Protein AF-J9ZCV8-F1 (afdb_monomer_lite)

Foldseek 3Di:
DDDQLLVVLLVCLQVVQCVVPVGRAPLVVLLVLQQCCLVPLADALVNLCSLAVDPRHHRPVADDDADSVLLHVLSVVCRVVRGSPVCVVQVLSNQVSVCSRRVDSQSSQSSCCSHPVQQGEGDDPLLCVQLVQADDPDPSVSRVSSSVLLVLVPVVDPDDRGSHSSNSSSSSLSCCQPNPVHDPVSNVSCVPDPSSVVSSCVSCVVVCPLLDLVVLVVCCVPPVVVSVVSNVVNVVVVVVVVVVVVVVVDDD

Organism: Leptospirillum ferriphilum (strain ML-04) (NCBI:txid1048260)

pLDDT: mean 89.22, std 10.65, range [47.59, 98.69]

Radius of gyration: 22.02 Å; chains: 1; bounding box: 46×40×72 Å

Sequence (252 aa):
MEEHYLLRCLREYPDVTEIKYGKRYELHRIEELVAHVRRTGKLTPEDVWKIRDNTFWIYDRHWAIPDPQAVREGLQRVSERLDFWHHLRKRELLVQTLYEVFRNIEIVSIILRFVLPEYFGIYSPPMARILEVRRGHRDTETYLNYLDNLEEIRR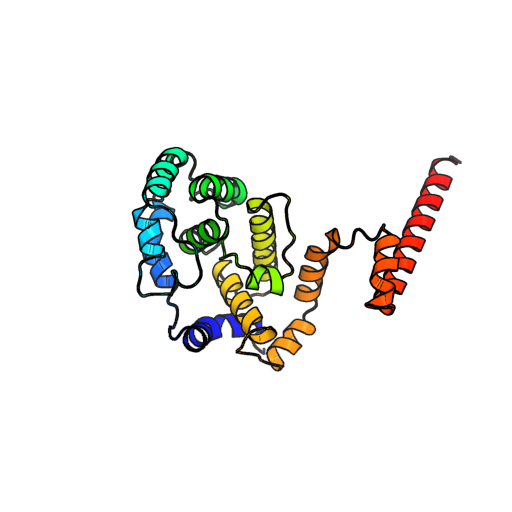HYPGFRSIAEVNMAVWVLHERVYGIHFSEEIRKSFDEDRFMEGLRLRNMAHLLDLSDVRLARSLFPVNLRLSAQLAGFCFEQKVRSLYEKVFRESPQ

Structure (mmCIF, N/CA/C/O backbone):
data_AF-J9ZCV8-F1
#
_entry.id   AF-J9ZCV8-F1
#
loop_
_atom_site.group_PDB
_atom_site.id
_atom_site.type_symbol
_atom_site.label_atom_id
_atom_site.label_alt_id
_atom_site.label_comp_id
_atom_site.label_asym_id
_atom_site.label_entity_id
_atom_site.label_seq_id
_atom_site.pdbx_PDB_ins_code
_atom_site.Cartn_x
_atom_site.Cartn_y
_atom_site.Cartn_z
_atom_site.occupancy
_atom_site.B_iso_or_equiv
_atom_site.auth_seq_id
_atom_site.auth_comp_id
_atom_site.auth_asym_id
_atom_site.auth_atom_id
_atom_site.pdbx_PDB_model_num
ATOM 1 N N . MET A 1 1 ? 16.907 -23.493 -7.963 1.00 52.44 1 MET A N 1
ATOM 2 C CA . MET A 1 1 ? 16.207 -22.336 -8.555 1.00 52.44 1 MET A CA 1
ATOM 3 C C . MET A 1 1 ? 16.646 -21.123 -7.776 1.00 52.44 1 MET A C 1
ATOM 5 O O . MET A 1 1 ? 16.623 -21.184 -6.554 1.00 52.44 1 MET A O 1
ATOM 9 N N . GLU A 1 2 ? 17.124 -20.100 -8.469 1.00 75.38 2 GLU A N 1
ATOM 10 C CA . GLU A 1 2 ? 17.469 -18.818 -7.859 1.00 75.38 2 GLU A CA 1
ATOM 11 C C . GLU A 1 2 ? 16.188 -18.160 -7.323 1.00 75.38 2 GLU A C 1
ATOM 13 O O . GLU A 1 2 ? 15.121 -18.283 -7.929 1.00 75.38 2 GLU A O 1
ATOM 18 N N . GLU A 1 3 ? 16.257 -17.569 -6.132 1.00 87.62 3 GLU A N 1
ATOM 19 C CA . GLU A 1 3 ? 15.104 -16.924 -5.504 1.00 87.62 3 GLU A CA 1
ATOM 20 C C . GLU A 1 3 ? 14.722 -15.659 -6.284 1.00 87.62 3 GLU A C 1
ATOM 22 O O . GLU A 1 3 ? 15.583 -14.859 -6.641 1.00 87.62 3 GLU A O 1
ATOM 27 N N . HIS A 1 4 ? 13.425 -15.451 -6.521 1.00 94.88 4 HIS A N 1
ATOM 28 C CA . HIS A 1 4 ? 12.948 -14.250 -7.203 1.00 94.88 4 HIS A CA 1
ATOM 29 C C . HIS A 1 4 ? 13.325 -12.976 -6.426 1.00 94.88 4 HIS A C 1
ATOM 31 O O . HIS A 1 4 ? 13.135 -12.911 -5.208 1.00 94.88 4 HIS A O 1
ATOM 37 N N . TYR A 1 5 ? 13.782 -11.927 -7.118 1.00 97.62 5 TYR A N 1
ATOM 38 C CA . TYR A 1 5 ? 14.312 -10.715 -6.477 1.00 97.62 5 TYR A CA 1
ATOM 39 C C . TYR A 1 5 ? 13.309 -10.033 -5.524 1.00 97.62 5 TYR A C 1
ATOM 41 O O . TYR A 1 5 ? 13.711 -9.481 -4.504 1.00 97.62 5 TYR A O 1
ATOM 49 N N . LEU A 1 6 ? 11.998 -10.113 -5.792 1.00 98.00 6 LEU A N 1
ATOM 50 C CA . LEU A 1 6 ? 10.975 -9.592 -4.872 1.00 98.00 6 LEU A CA 1
ATOM 51 C C . LEU A 1 6 ? 10.901 -10.375 -3.547 1.00 98.00 6 LEU A C 1
ATOM 53 O O . LEU A 1 6 ? 10.660 -9.777 -2.502 1.00 98.00 6 LEU A O 1
ATOM 57 N N . LEU A 1 7 ? 11.120 -11.694 -3.558 1.00 98.06 7 LEU A N 1
ATOM 58 C CA . LEU A 1 7 ? 11.163 -12.496 -2.326 1.00 98.06 7 LEU A CA 1
ATOM 59 C C . LEU A 1 7 ? 12.431 -12.189 -1.522 1.00 98.06 7 LEU A C 1
ATOM 61 O O . LEU A 1 7 ? 12.377 -12.075 -0.296 1.00 98.06 7 LEU A O 1
ATOM 65 N N . ARG A 1 8 ? 13.548 -11.939 -2.214 1.00 97.50 8 ARG A N 1
ATOM 66 C CA . ARG A 1 8 ? 14.754 -11.384 -1.591 1.00 97.50 8 ARG A CA 1
ATOM 67 C C . ARG A 1 8 ? 14.467 -10.027 -0.941 1.00 97.50 8 ARG A C 1
ATOM 69 O O . ARG A 1 8 ? 14.798 -9.845 0.227 1.00 97.50 8 ARG A O 1
ATOM 76 N N . CYS A 1 9 ? 13.792 -9.115 -1.644 1.00 98.06 9 CYS A N 1
ATOM 77 C CA . CYS A 1 9 ? 13.361 -7.828 -1.091 1.00 98.06 9 CYS A CA 1
ATOM 78 C C . CYS A 1 9 ? 12.489 -7.998 0.164 1.00 98.06 9 CYS A C 1
ATOM 80 O O . CYS A 1 9 ? 12.693 -7.288 1.145 1.00 98.06 9 CYS A O 1
ATOM 82 N N . LEU A 1 10 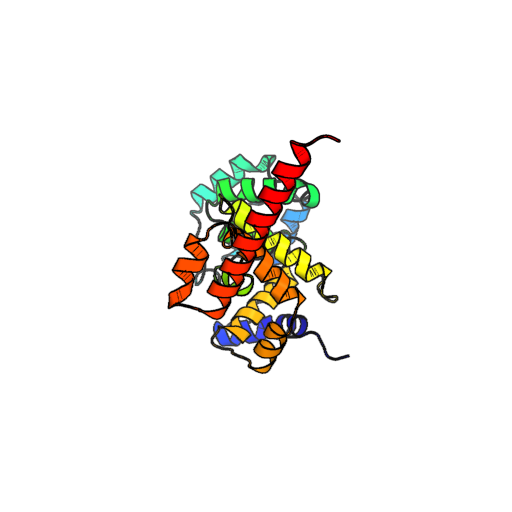? 11.550 -8.951 0.170 1.00 98.00 10 LEU A N 1
ATOM 83 C CA . LEU A 1 10 ? 10.746 -9.265 1.355 1.00 98.00 10 LEU A CA 1
ATOM 84 C C . LEU A 1 10 ? 11.620 -9.685 2.542 1.00 98.00 10 LEU A C 1
ATOM 86 O O . LEU A 1 10 ? 11.455 -9.151 3.638 1.00 98.00 10 LEU A O 1
ATOM 90 N N . ARG A 1 11 ? 12.557 -10.620 2.334 1.00 96.81 11 ARG A N 1
ATOM 91 C CA . ARG A 1 11 ? 13.466 -11.085 3.395 1.00 96.81 11 ARG A CA 1
ATOM 92 C C . ARG A 1 11 ? 14.309 -9.942 3.959 1.00 96.81 11 ARG A C 1
ATOM 94 O O . ARG A 1 11 ? 14.530 -9.895 5.163 1.00 96.81 11 ARG A O 1
ATOM 101 N N . GLU A 1 12 ? 14.769 -9.040 3.100 1.00 96.56 12 GLU A N 1
ATOM 102 C CA . GLU A 1 12 ? 15.623 -7.910 3.475 1.00 96.56 12 GLU A CA 1
ATOM 103 C C . GLU A 1 12 ? 14.859 -6.770 4.173 1.00 96.56 12 GLU A C 1
ATOM 105 O O . GLU A 1 12 ? 15.491 -5.863 4.711 1.00 96.56 12 GLU A O 1
ATOM 110 N N . TYR A 1 13 ? 13.519 -6.798 4.204 1.00 96.81 13 TYR A N 1
ATOM 111 C CA . TYR A 1 13 ? 12.701 -5.725 4.784 1.00 96.81 13 TYR A CA 1
ATOM 112 C C . TYR A 1 13 ? 13.131 -5.307 6.198 1.00 96.81 13 TYR A C 1
ATOM 114 O O . TYR A 1 13 ? 13.366 -4.110 6.400 1.00 96.81 13 TYR A O 1
ATOM 122 N N . PRO A 1 14 ? 13.316 -6.226 7.169 1.00 94.62 14 PRO A N 1
ATOM 123 C CA . PRO A 1 14 ? 13.723 -5.837 8.514 1.00 94.62 14 PRO A CA 1
ATOM 124 C C . PRO A 1 14 ? 15.079 -5.119 8.528 1.00 94.62 14 PRO A C 1
ATOM 126 O O . PRO A 1 14 ? 15.209 -4.080 9.174 1.00 94.62 14 PRO A O 1
ATOM 129 N N . ASP A 1 15 ? 16.054 -5.609 7.762 1.00 95.06 15 ASP A N 1
ATOM 130 C CA . ASP A 1 15 ? 17.407 -5.048 7.725 1.00 95.06 15 ASP A CA 1
ATOM 131 C C . ASP A 1 15 ? 17.418 -3.673 7.035 1.00 95.06 15 ASP A C 1
ATOM 133 O O . ASP A 1 15 ? 18.042 -2.730 7.517 1.00 95.06 15 ASP A O 1
ATOM 137 N N . VAL A 1 16 ? 16.666 -3.506 5.941 1.00 95.31 16 VAL A N 1
ATOM 138 C CA . VAL A 1 16 ? 16.555 -2.210 5.250 1.00 95.31 16 VAL A CA 1
ATOM 139 C C . VAL A 1 16 ? 15.865 -1.171 6.138 1.00 95.31 16 VAL A C 1
ATOM 141 O O . VAL A 1 16 ? 16.294 -0.016 6.162 1.00 95.31 16 VAL A O 1
ATOM 144 N N . THR A 1 17 ? 14.838 -1.555 6.908 1.00 94.50 17 THR A N 1
ATOM 145 C CA . THR A 1 17 ? 14.222 -0.636 7.885 1.00 94.50 17 THR A CA 1
ATOM 146 C C . THR A 1 17 ? 15.190 -0.250 9.001 1.00 94.50 17 THR A C 1
ATOM 148 O O . THR A 1 17 ? 15.251 0.922 9.374 1.00 94.50 17 THR A O 1
ATOM 151 N N . GLU A 1 18 ? 16.005 -1.191 9.478 1.00 94.69 18 GLU A N 1
ATOM 152 C CA . GLU A 1 18 ? 17.009 -0.938 10.507 1.00 94.69 18 GLU A CA 1
ATOM 153 C C . GLU A 1 18 ? 18.074 0.048 10.033 1.00 94.69 18 GLU A C 1
ATOM 155 O O . GLU A 1 18 ? 18.333 1.036 10.715 1.00 94.69 18 GLU A O 1
ATOM 160 N N . ILE A 1 19 ? 18.615 -0.142 8.830 1.00 93.25 19 ILE A N 1
ATOM 161 C CA . ILE A 1 19 ? 19.632 0.762 8.286 1.00 93.25 19 ILE A CA 1
ATOM 162 C C . ILE A 1 19 ? 19.037 2.152 8.013 1.00 93.25 19 ILE A C 1
ATOM 164 O O . ILE A 1 19 ? 19.641 3.167 8.363 1.00 93.25 19 ILE A O 1
ATOM 168 N N . LYS A 1 20 ? 17.844 2.223 7.409 1.00 91.69 20 LYS A N 1
ATOM 169 C CA . LYS A 1 20 ? 17.240 3.503 7.010 1.00 91.69 20 LYS A CA 1
ATOM 170 C C . LYS A 1 20 ? 16.715 4.314 8.196 1.00 91.69 20 LYS A C 1
ATOM 172 O O . LYS A 1 20 ? 16.770 5.547 8.186 1.00 91.69 20 LYS A O 1
ATOM 177 N N . TYR A 1 21 ? 16.159 3.636 9.196 1.00 91.50 21 TYR A N 1
ATOM 178 C CA . TYR A 1 21 ? 15.414 4.272 10.282 1.00 91.50 21 TYR A CA 1
ATOM 179 C C . TYR A 1 21 ? 16.033 4.081 11.664 1.00 91.50 21 TYR A C 1
ATOM 181 O O . TYR A 1 21 ? 15.516 4.649 12.624 1.00 91.50 21 TYR A O 1
ATOM 189 N N . GLY A 1 22 ? 17.117 3.312 11.781 1.00 93.06 22 GLY A N 1
ATOM 190 C CA . GLY A 1 22 ? 17.697 2.922 13.067 1.00 93.06 22 GLY A CA 1
ATOM 191 C C . GLY A 1 22 ? 16.811 1.949 13.846 1.00 93.06 22 GLY A C 1
ATOM 192 O O . GLY A 1 22 ? 16.950 1.839 15.061 1.00 93.06 22 GLY A O 1
ATOM 193 N N . LYS A 1 23 ? 15.844 1.300 13.180 1.00 93.12 23 LYS A N 1
ATOM 194 C CA . LYS A 1 23 ? 14.878 0.410 13.824 1.00 93.12 23 LYS A CA 1
ATOM 195 C C . LYS A 1 23 ? 14.430 -0.711 12.904 1.00 93.12 23 LYS A C 1
ATOM 197 O O . LYS A 1 23 ? 13.844 -0.460 11.855 1.00 93.12 23 LYS A O 1
ATOM 202 N N . ARG A 1 24 ? 14.634 -1.941 13.362 1.00 94.69 24 ARG A N 1
ATOM 203 C CA . ARG A 1 24 ? 14.090 -3.143 12.737 1.00 94.69 24 ARG A CA 1
ATOM 204 C C . ARG A 1 24 ? 12.584 -3.207 12.997 1.00 94.69 24 ARG A C 1
ATOM 206 O O . ARG A 1 24 ? 12.167 -3.258 14.151 1.00 94.69 24 ARG A O 1
ATOM 213 N N . TYR A 1 25 ? 11.764 -3.142 11.950 1.00 94.94 25 TYR A N 1
ATOM 214 C CA . TYR A 1 25 ? 10.307 -3.126 12.122 1.00 94.94 25 TYR A CA 1
ATOM 215 C C . TYR A 1 25 ? 9.745 -4.524 12.410 1.00 94.94 25 TYR A C 1
ATOM 217 O O . TYR A 1 25 ? 10.027 -5.483 11.694 1.00 94.94 25 TYR A O 1
ATOM 225 N N . GLU A 1 26 ? 8.875 -4.621 13.414 1.00 94.69 26 GLU A N 1
ATOM 226 C CA . GLU A 1 26 ? 8.205 -5.855 13.842 1.00 94.69 26 GLU A CA 1
ATOM 227 C C . GLU A 1 26 ? 6.697 -5.791 13.562 1.00 94.69 26 GLU A C 1
ATOM 229 O O . GLU A 1 26 ? 5.860 -5.896 14.456 1.00 94.69 26 GLU A O 1
ATOM 234 N N . LEU A 1 27 ? 6.326 -5.607 12.293 1.00 95.31 27 LEU A N 1
ATOM 235 C CA . LEU A 1 27 ? 4.935 -5.333 11.900 1.00 95.31 27 LEU A CA 1
ATOM 236 C C . LEU A 1 27 ? 3.931 -6.418 12.334 1.00 95.31 27 LEU A C 1
ATOM 238 O O . LEU A 1 27 ? 2.794 -6.091 12.667 1.00 95.31 27 LEU A O 1
ATOM 242 N N . HIS A 1 28 ? 4.357 -7.682 12.398 1.00 95.12 28 HIS A N 1
ATOM 243 C CA . HIS A 1 28 ? 3.531 -8.799 12.872 1.00 95.12 28 HIS A CA 1
ATOM 244 C C . HIS A 1 28 ? 3.046 -8.607 14.321 1.00 95.12 28 HIS A C 1
ATOM 246 O O . HIS A 1 28 ? 1.914 -8.955 14.642 1.00 95.12 28 HIS A O 1
ATOM 252 N N . ARG A 1 29 ? 3.849 -7.978 15.191 1.00 96.44 29 ARG A N 1
ATOM 253 C CA . ARG A 1 29 ? 3.445 -7.668 16.572 1.00 96.44 29 ARG A CA 1
ATOM 254 C C . ARG A 1 29 ? 2.293 -6.671 16.612 1.00 96.44 29 ARG A C 1
ATOM 256 O O . ARG A 1 29 ? 1.411 -6.771 17.456 1.00 96.44 29 ARG A O 1
ATOM 263 N N . ILE A 1 30 ? 2.272 -5.722 15.678 1.00 96.31 30 ILE A N 1
ATOM 264 C CA . ILE A 1 30 ? 1.185 -4.745 15.561 1.00 96.31 30 ILE A CA 1
ATOM 265 C C . ILE A 1 30 ? -0.091 -5.441 15.075 1.00 96.31 30 ILE A C 1
ATOM 267 O O . ILE A 1 30 ? -1.165 -5.192 15.618 1.00 96.31 30 ILE A O 1
ATOM 271 N N . GLU A 1 31 ? 0.023 -6.357 14.108 1.00 96.25 31 GLU A N 1
ATOM 272 C CA . GLU A 1 31 ? -1.105 -7.193 13.670 1.00 96.25 31 GLU A CA 1
ATOM 273 C C . GLU A 1 31 ? -1.701 -8.001 14.830 1.00 96.25 31 GLU A C 1
ATOM 275 O O . GLU A 1 31 ? -2.921 -8.112 14.931 1.00 96.25 31 GLU A O 1
ATOM 280 N N . GLU A 1 32 ? -0.863 -8.543 15.722 1.00 95.81 32 GLU A N 1
ATOM 281 C CA . GLU A 1 32 ? -1.301 -9.270 16.922 1.00 95.81 32 GLU A CA 1
ATOM 282 C C . GLU A 1 32 ? -2.118 -8.372 17.866 1.00 95.81 32 GLU A C 1
ATOM 284 O O . GLU A 1 32 ? -3.183 -8.792 18.330 1.00 95.81 32 GLU A O 1
ATOM 289 N N . LEU A 1 33 ? -1.684 -7.123 18.093 1.00 95.88 33 LEU A N 1
ATOM 290 C CA . LEU A 1 33 ? -2.390 -6.161 18.954 1.00 95.88 33 LEU A CA 1
ATOM 291 C C . LEU A 1 33 ? -3.826 -5.891 18.481 1.00 95.88 33 LEU A C 1
ATOM 293 O O . LEU A 1 33 ? -4.746 -5.794 19.299 1.00 95.88 33 LEU A O 1
ATOM 297 N N . VAL A 1 34 ? -4.034 -5.803 17.165 1.00 95.19 34 VAL A N 1
ATOM 298 C CA . VAL A 1 34 ? -5.344 -5.493 16.565 1.00 95.19 34 VAL A CA 1
ATOM 299 C C . VAL A 1 34 ? -6.043 -6.710 15.958 1.00 95.19 34 VAL A C 1
ATOM 301 O O . VAL A 1 34 ? -7.119 -6.587 15.375 1.00 95.19 34 VAL A O 1
ATOM 304 N N . ALA A 1 35 ? -5.509 -7.920 16.149 1.00 93.00 35 ALA A N 1
ATOM 305 C CA . ALA A 1 35 ? -6.070 -9.144 15.575 1.00 93.00 35 ALA A CA 1
ATOM 306 C C . ALA A 1 35 ? -7.512 -9.420 16.027 1.00 93.00 35 ALA A C 1
ATOM 308 O O . ALA A 1 35 ? -8.257 -10.121 15.340 1.00 93.00 35 ALA A O 1
ATOM 309 N N . HIS A 1 36 ? -7.912 -8.896 17.187 1.00 92.00 36 HIS A N 1
ATOM 310 C CA . HIS A 1 36 ? -9.272 -9.028 17.696 1.00 92.00 36 HIS A CA 1
ATOM 311 C C . HIS A 1 36 ? -10.296 -8.246 16.857 1.00 92.00 36 HIS A C 1
ATOM 313 O O . HIS A 1 36 ? -11.435 -8.695 16.770 1.00 92.00 36 HIS A O 1
ATOM 319 N N . VAL A 1 37 ? -9.904 -7.158 16.179 1.00 91.94 37 VAL A N 1
ATOM 320 C CA . VAL A 1 37 ? -10.792 -6.353 15.318 1.00 91.94 37 VAL A CA 1
ATOM 321 C C . VAL A 1 37 ? -11.374 -7.206 14.189 1.00 91.94 37 VAL A C 1
ATOM 323 O O . VAL A 1 37 ? -12.559 -7.106 13.884 1.00 91.94 37 VAL A O 1
ATOM 326 N N . ARG A 1 38 ? -10.582 -8.137 13.635 1.00 85.81 38 ARG A N 1
ATOM 327 C CA . ARG A 1 38 ? -11.052 -9.123 12.641 1.00 85.81 38 ARG A CA 1
ATOM 328 C C . ARG A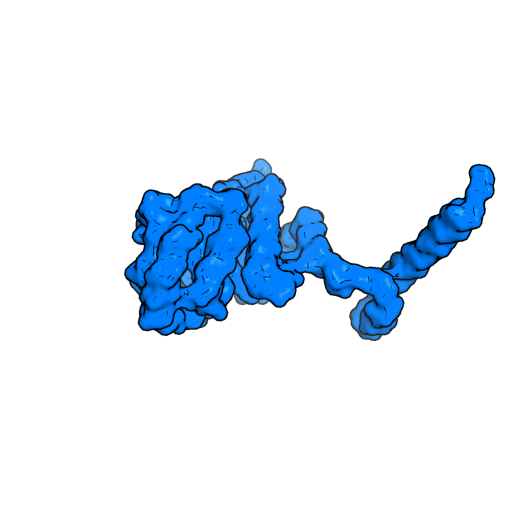 1 38 ? -12.168 -10.018 13.170 1.00 85.81 38 ARG A C 1
ATOM 330 O O . ARG A 1 38 ? -13.040 -10.417 12.414 1.00 85.81 38 ARG A O 1
ATOM 337 N N . ARG A 1 39 ? -12.120 -10.351 14.463 1.00 82.00 39 ARG A N 1
ATOM 338 C CA . ARG A 1 39 ? -13.084 -11.243 15.124 1.00 82.00 39 ARG A CA 1
ATOM 339 C C . ARG A 1 39 ? -14.328 -10.491 15.579 1.00 82.00 39 ARG A C 1
ATOM 341 O O . ARG A 1 39 ? -15.432 -11.008 15.488 1.00 82.00 39 ARG A O 1
ATOM 348 N N . THR A 1 40 ? -14.176 -9.271 16.076 1.00 84.69 40 THR A N 1
ATOM 349 C CA . THR A 1 40 ? -15.301 -8.498 16.617 1.00 84.69 40 THR A CA 1
ATOM 350 C C . THR A 1 40 ? -15.990 -7.639 15.562 1.00 84.69 40 THR A C 1
ATOM 352 O O . THR A 1 40 ? -17.119 -7.215 15.785 1.00 84.69 40 THR A O 1
ATOM 355 N N . GLY A 1 41 ? -15.316 -7.345 14.445 1.00 82.75 41 GLY A N 1
ATOM 356 C CA . GLY A 1 41 ? -15.742 -6.342 13.467 1.00 82.75 41 GLY A CA 1
ATOM 357 C C . GLY A 1 41 ? -15.681 -4.905 13.999 1.00 82.75 41 GLY A C 1
ATOM 358 O O . GLY A 1 41 ? -16.068 -3.978 13.297 1.00 82.75 41 GLY A O 1
ATOM 359 N N . LYS A 1 42 ? -15.205 -4.700 15.233 1.00 87.06 42 LYS A N 1
ATOM 360 C CA . LYS A 1 42 ? -15.234 -3.406 15.917 1.00 87.06 42 LYS A CA 1
ATOM 361 C C . LYS A 1 42 ? -13.830 -2.834 15.998 1.00 87.06 42 LYS A C 1
ATOM 363 O O . LYS A 1 42 ? -12.995 -3.378 16.711 1.00 87.06 42 LYS A O 1
ATOM 368 N N . LEU A 1 43 ? -13.610 -1.732 15.287 1.00 92.62 43 LEU A N 1
ATOM 369 C CA . LEU A 1 43 ? -12.409 -0.913 15.400 1.00 92.62 43 LEU A CA 1
ATOM 370 C C . LEU A 1 43 ? -12.659 0.205 16.415 1.00 92.62 43 LEU A C 1
ATOM 372 O O . LEU A 1 43 ? -13.605 0.981 16.266 1.00 92.62 43 LEU A O 1
ATOM 376 N N . THR A 1 44 ? -11.811 0.298 17.431 1.00 93.12 44 THR A N 1
ATOM 377 C CA . THR A 1 44 ? -11.891 1.330 18.466 1.00 93.12 44 THR A CA 1
ATOM 378 C C . THR A 1 44 ? -10.779 2.371 18.303 1.00 93.12 44 THR A C 1
ATOM 380 O O . THR A 1 44 ? -9.763 2.101 17.659 1.00 93.12 44 THR A O 1
ATOM 383 N N . PRO A 1 45 ? -10.913 3.565 18.910 1.00 93.56 45 PRO A N 1
ATOM 384 C CA . PRO A 1 45 ? -9.816 4.532 18.943 1.00 93.56 45 PRO A CA 1
ATOM 385 C C . PRO A 1 45 ? -8.547 3.970 19.596 1.00 93.56 45 PRO A C 1
ATOM 387 O O . PRO A 1 45 ? -7.448 4.294 19.166 1.00 93.56 45 PRO A O 1
ATOM 390 N N . GLU A 1 46 ? -8.687 3.104 20.605 1.00 94.00 46 GLU A N 1
ATOM 391 C CA . GLU A 1 46 ? -7.548 2.468 21.274 1.00 94.00 46 GLU A CA 1
ATOM 392 C C . GLU A 1 46 ? -6.735 1.594 20.310 1.00 94.00 46 GLU A C 1
ATOM 394 O O . GLU A 1 46 ? -5.513 1.559 20.399 1.00 94.00 46 GLU A O 1
ATOM 399 N N . ASP A 1 47 ? -7.385 0.948 19.342 1.00 94.94 47 ASP A N 1
ATOM 400 C CA . ASP A 1 47 ? -6.707 0.134 18.328 1.00 94.94 47 ASP A CA 1
ATOM 401 C C . ASP A 1 47 ? -5.882 0.992 17.370 1.00 94.94 47 ASP A C 1
ATOM 403 O O . ASP A 1 47 ? -4.766 0.625 17.004 1.00 94.94 47 ASP A O 1
ATOM 407 N N . VAL A 1 48 ? -6.400 2.172 17.013 1.00 94.56 48 VAL A N 1
ATOM 408 C CA . VAL A 1 48 ? -5.663 3.165 16.218 1.00 94.56 48 VAL A CA 1
ATOM 409 C C . VAL A 1 48 ? -4.412 3.620 16.973 1.00 94.56 48 VAL A C 1
ATOM 411 O O . VAL A 1 48 ? -3.331 3.685 16.386 1.00 94.56 48 VAL A O 1
ATOM 414 N N . TRP A 1 49 ? -4.524 3.862 18.283 1.00 94.00 49 TRP A N 1
ATOM 415 C CA . TRP A 1 49 ? -3.374 4.231 19.114 1.00 94.00 49 TRP A CA 1
ATOM 416 C C . TRP A 1 49 ? -2.405 3.080 19.322 1.00 94.00 49 TRP A C 1
ATOM 418 O O . TRP A 1 49 ? -1.211 3.302 19.240 1.00 94.00 49 TRP A O 1
ATOM 428 N N . LYS A 1 50 ? -2.862 1.835 19.468 1.00 94.44 50 LYS A N 1
ATOM 429 C CA . LYS A 1 50 ? -1.967 0.664 19.499 1.00 94.44 50 LYS A CA 1
ATOM 430 C C . LYS A 1 50 ? -1.155 0.520 18.216 1.00 94.44 50 LYS A C 1
ATOM 432 O O . LYS A 1 50 ? 0.005 0.123 18.275 1.00 94.44 50 LYS A O 1
ATOM 437 N N . ILE A 1 51 ? -1.740 0.844 17.061 1.00 94.25 51 ILE A N 1
ATOM 438 C CA . ILE A 1 51 ? -1.026 0.846 15.777 1.00 94.25 51 ILE A CA 1
ATOM 439 C C . ILE A 1 51 ? 0.024 1.958 15.730 1.00 94.25 51 ILE A C 1
ATOM 441 O O . ILE A 1 51 ? 1.126 1.732 15.235 1.00 94.25 51 ILE A O 1
ATOM 445 N N . ARG A 1 52 ? -0.300 3.148 16.233 1.00 91.81 52 ARG A N 1
ATOM 446 C CA . ARG A 1 52 ? 0.588 4.314 16.193 1.00 91.81 52 ARG A CA 1
ATOM 447 C C . ARG A 1 52 ? 1.661 4.282 17.289 1.00 91.81 52 ARG A C 1
ATOM 449 O O . ARG A 1 52 ? 2.852 4.310 16.994 1.00 91.81 52 ARG A O 1
ATOM 456 N N . ASP A 1 53 ? 1.218 4.221 18.535 1.00 89.75 53 ASP A N 1
ATOM 457 C CA . ASP A 1 53 ? 1.984 4.418 19.761 1.00 89.75 53 ASP A CA 1
ATOM 458 C C . ASP A 1 53 ? 2.523 3.072 20.268 1.00 89.75 53 ASP A C 1
ATOM 460 O O . ASP A 1 53 ? 2.092 2.529 21.287 1.00 89.75 53 ASP A O 1
ATOM 464 N N . ASN A 1 54 ? 3.469 2.495 19.527 1.00 89.69 54 ASN A N 1
ATOM 465 C CA . ASN A 1 54 ? 4.151 1.269 19.932 1.00 89.69 54 ASN A CA 1
ATOM 466 C C . ASN A 1 54 ? 5.651 1.295 19.616 1.00 89.69 54 ASN A C 1
ATOM 468 O O . ASN A 1 54 ? 6.167 2.132 18.875 1.00 89.69 54 ASN A O 1
ATOM 472 N N . THR A 1 55 ? 6.370 0.326 20.176 1.00 92.00 55 THR A N 1
ATOM 473 C CA . THR A 1 55 ? 7.814 0.176 19.994 1.00 92.00 55 THR A CA 1
ATOM 474 C C . THR A 1 55 ? 8.188 -0.711 18.809 1.00 92.00 55 THR A C 1
ATOM 476 O O . THR A 1 55 ? 9.377 -0.923 18.608 1.00 92.00 55 THR A O 1
ATOM 479 N N . PHE A 1 56 ? 7.251 -1.159 17.975 1.00 93.38 56 PHE A N 1
ATOM 480 C CA . PHE A 1 56 ? 7.510 -2.101 16.879 1.00 93.38 56 PHE A CA 1
ATOM 481 C C . PHE A 1 56 ? 7.842 -1.429 15.543 1.00 93.38 56 PHE A C 1
ATOM 483 O O . PHE A 1 56 ? 8.414 -2.065 14.665 1.00 93.38 56 PHE A O 1
ATOM 490 N N . TRP A 1 57 ? 7.536 -0.142 15.376 1.00 94.25 57 TRP A N 1
ATOM 491 C CA . TRP A 1 57 ? 7.904 0.635 14.182 1.00 94.25 57 TRP A CA 1
ATOM 492 C C . TRP A 1 57 ? 8.014 2.135 14.493 1.00 94.25 57 TRP A C 1
ATOM 494 O O . TRP A 1 57 ? 8.011 2.509 15.667 1.00 94.25 57 TRP A O 1
ATOM 504 N N . ILE A 1 58 ? 8.211 2.985 13.478 1.00 89.38 58 ILE A N 1
ATOM 505 C CA . ILE A 1 58 ? 8.258 4.449 13.635 1.00 89.38 58 ILE A CA 1
ATOM 506 C C . ILE A 1 58 ? 7.125 5.070 12.820 1.00 89.38 58 ILE A C 1
ATOM 508 O O . ILE A 1 58 ? 7.256 5.248 11.613 1.00 89.38 58 ILE A O 1
ATOM 512 N N . TYR A 1 59 ? 6.031 5.423 13.491 1.00 87.25 59 TYR A N 1
ATOM 513 C CA . TYR A 1 59 ? 4.883 6.055 12.845 1.00 87.25 59 TYR A CA 1
ATOM 514 C C . TYR A 1 59 ? 5.069 7.566 12.649 1.00 87.25 59 TYR A C 1
ATOM 516 O O . TYR A 1 59 ? 4.995 8.080 11.533 1.00 87.25 59 TYR A O 1
ATOM 524 N N . ASP A 1 60 ? 5.365 8.278 13.739 1.00 81.38 60 ASP A N 1
ATOM 525 C CA . ASP A 1 60 ? 5.267 9.744 13.808 1.00 81.38 60 ASP A CA 1
ATOM 526 C C . ASP A 1 60 ? 6.255 10.487 12.888 1.00 81.38 60 ASP A C 1
ATOM 528 O O . ASP A 1 60 ? 6.114 11.682 12.643 1.00 81.38 60 ASP A O 1
ATOM 532 N N . ARG A 1 61 ? 7.260 9.791 12.343 1.00 81.62 61 ARG A N 1
ATOM 533 C CA . ARG A 1 61 ? 8.208 10.366 11.377 1.00 81.62 61 ARG A CA 1
ATOM 534 C C . ARG A 1 61 ? 7.623 10.486 9.966 1.00 81.62 61 ARG A C 1
ATOM 536 O O . ARG A 1 61 ? 8.172 11.221 9.145 1.00 81.62 61 ARG A O 1
ATOM 543 N N . HIS A 1 62 ? 6.571 9.732 9.658 1.00 79.94 62 HIS A N 1
ATOM 544 C CA . HIS A 1 62 ? 6.133 9.505 8.280 1.00 79.94 62 HIS A CA 1
ATOM 545 C C . HIS A 1 62 ? 4.670 9.844 8.027 1.00 79.94 62 HIS A C 1
ATOM 547 O O . HIS A 1 62 ? 4.340 10.194 6.896 1.00 79.94 62 HIS A O 1
ATOM 553 N N . TRP A 1 63 ? 3.814 9.783 9.047 1.00 86.19 63 TRP A N 1
ATOM 554 C CA . TRP A 1 63 ? 2.375 9.943 8.865 1.00 86.19 63 TRP A CA 1
ATOM 555 C C . TRP A 1 63 ? 1.778 10.995 9.787 1.00 86.19 63 TRP A C 1
ATOM 557 O O . TRP A 1 63 ? 2.280 11.273 10.874 1.00 86.19 63 TRP A O 1
ATOM 567 N N . ALA A 1 64 ? 0.687 11.595 9.314 1.00 83.69 64 ALA A N 1
ATOM 568 C CA . ALA A 1 64 ? -0.058 12.582 10.075 1.00 83.69 64 ALA A CA 1
ATOM 569 C C . ALA A 1 64 ? -0.666 11.952 11.332 1.00 83.69 64 ALA A C 1
ATOM 571 O O . ALA A 1 64 ? -1.176 10.834 11.294 1.00 83.69 64 ALA A O 1
ATOM 572 N N . ILE A 1 65 ? -0.670 12.705 12.427 1.00 84.00 65 ILE A N 1
ATOM 573 C CA . ILE A 1 65 ? -1.340 12.304 13.661 1.00 84.00 65 ILE A CA 1
ATOM 574 C C . ILE A 1 65 ? -2.818 12.694 13.530 1.00 84.00 65 ILE A C 1
ATOM 576 O O . ILE A 1 65 ? -3.112 13.886 13.404 1.00 84.00 65 ILE A O 1
ATOM 580 N N . PRO A 1 66 ? -3.758 11.733 13.519 1.00 83.56 66 PRO A N 1
ATOM 581 C CA . PRO A 1 66 ? -5.173 12.063 13.428 1.00 83.56 66 PRO A CA 1
ATOM 582 C C . PRO A 1 66 ? -5.670 12.682 14.743 1.00 83.56 66 PRO A C 1
ATOM 584 O O . PRO A 1 66 ? -5.218 12.297 15.821 1.00 83.56 66 PRO A O 1
ATOM 587 N N . ASP A 1 67 ? -6.619 13.620 14.661 1.00 88.94 67 ASP A N 1
ATOM 588 C CA . ASP A 1 67 ? -7.229 14.233 15.847 1.00 88.94 67 ASP A CA 1
ATOM 589 C C . ASP A 1 67 ? -7.995 13.180 16.675 1.00 88.94 67 ASP A C 1
ATOM 591 O O . ASP A 1 67 ? -8.947 12.574 16.163 1.00 88.94 67 ASP A O 1
ATOM 595 N N . PRO A 1 68 ? -7.629 12.954 17.953 1.00 90.00 68 PRO A N 1
ATOM 596 C CA . PRO A 1 68 ? -8.251 11.914 18.754 1.00 90.00 68 PRO A CA 1
ATOM 597 C C . PRO A 1 68 ? -9.757 12.054 18.951 1.00 90.00 68 PRO A C 1
ATOM 599 O O . PRO A 1 68 ? -10.455 11.035 19.011 1.00 90.00 68 PRO A O 1
ATOM 602 N N . GLN A 1 69 ? -10.265 13.286 19.049 1.00 91.31 69 GLN A N 1
ATOM 603 C CA . GLN A 1 69 ? -11.694 13.512 19.245 1.00 91.31 69 GLN A CA 1
ATOM 604 C C . GLN A 1 69 ? -12.468 13.208 17.958 1.00 91.31 69 GLN A C 1
ATOM 606 O O . GLN A 1 69 ? -13.415 12.416 17.990 1.00 91.31 69 GLN A O 1
ATOM 611 N N . ALA A 1 70 ? -12.008 13.730 16.816 1.00 91.88 70 ALA A N 1
ATOM 612 C CA . ALA A 1 70 ? -12.601 13.432 15.514 1.00 91.88 70 ALA A CA 1
ATOM 613 C C . ALA A 1 70 ? -12.598 11.928 15.186 1.00 91.88 70 ALA A C 1
ATOM 615 O O . ALA A 1 70 ? -13.594 11.409 14.676 1.00 91.88 70 ALA A O 1
ATOM 616 N N . VAL A 1 71 ? -11.520 11.201 15.515 1.00 93.31 71 VAL A N 1
ATOM 617 C CA . VAL A 1 71 ? -11.453 9.740 15.323 1.00 93.31 71 VAL A CA 1
ATOM 618 C C . VAL A 1 71 ? -12.494 9.026 16.177 1.00 93.31 71 VAL A C 1
ATOM 620 O O . VAL A 1 71 ? -13.202 8.153 15.673 1.00 93.31 71 VAL A O 1
ATOM 623 N N . ARG A 1 72 ? -12.623 9.392 17.458 1.00 93.94 72 ARG A N 1
ATOM 624 C CA . ARG A 1 72 ? -13.601 8.781 18.369 1.00 93.94 72 ARG A CA 1
ATOM 625 C C . ARG A 1 72 ? -15.029 8.959 17.861 1.00 93.94 72 ARG A C 1
ATOM 627 O O . ARG A 1 72 ? -15.758 7.976 17.745 1.00 93.94 72 ARG A O 1
ATOM 634 N N . GLU A 1 73 ? -15.408 10.187 17.531 1.00 94.38 73 GLU A N 1
ATOM 635 C CA . GLU A 1 73 ? -16.747 10.505 17.027 1.00 94.38 73 GLU A CA 1
ATOM 636 C C . GLU A 1 73 ? -17.009 9.869 15.657 1.00 94.38 73 GLU A C 1
ATOM 638 O O . GLU A 1 73 ? -18.093 9.344 15.395 1.00 94.38 73 GLU A O 1
ATOM 643 N N . GLY A 1 74 ? -16.006 9.880 14.776 1.00 94.50 74 GLY A N 1
ATOM 644 C CA . GLY A 1 74 ? -16.092 9.271 13.456 1.00 94.50 74 GLY A CA 1
ATOM 645 C C . GLY A 1 74 ? -16.303 7.761 13.530 1.00 94.50 74 GLY A C 1
ATOM 646 O O . GLY A 1 74 ? -17.236 7.257 12.908 1.00 94.50 74 GLY A O 1
ATOM 647 N N . LEU A 1 75 ? -15.504 7.046 14.329 1.00 94.25 75 LEU A N 1
ATOM 648 C CA . LEU A 1 75 ? -15.645 5.597 14.508 1.00 94.25 75 LEU A CA 1
ATOM 649 C C . LEU A 1 75 ? -16.993 5.218 15.127 1.00 94.25 75 LEU A C 1
ATOM 651 O O . LEU A 1 75 ? -17.605 4.251 14.680 1.00 94.25 75 LEU A O 1
ATOM 655 N N . GLN A 1 76 ? -17.502 5.995 16.089 1.00 93.19 76 GLN A N 1
ATOM 656 C CA . GLN A 1 76 ? -18.848 5.782 16.634 1.00 93.19 76 GLN A CA 1
ATOM 657 C C . GLN A 1 76 ? -19.918 5.887 15.540 1.00 93.19 76 GLN A C 1
ATOM 659 O O . GLN A 1 76 ? -20.744 4.984 15.401 1.00 93.19 76 GLN A O 1
ATOM 664 N N . ARG A 1 77 ? -19.848 6.934 14.707 1.00 94.00 77 ARG A N 1
ATOM 665 C CA . ARG A 1 77 ? -20.796 7.192 13.611 1.00 94.00 77 ARG A CA 1
ATOM 666 C C . ARG A 1 77 ? -20.799 6.104 12.540 1.00 94.00 77 ARG A C 1
ATOM 668 O O . ARG A 1 77 ? -21.825 5.870 11.907 1.00 94.00 77 ARG A O 1
ATOM 675 N N . VAL A 1 78 ? -19.650 5.485 12.276 1.00 91.31 78 VAL A N 1
ATOM 676 C CA . VAL A 1 78 ? -19.519 4.480 11.210 1.00 91.31 78 VAL A CA 1
ATOM 677 C C . VAL A 1 78 ? -19.526 3.040 11.719 1.00 91.31 78 VAL A C 1
ATOM 679 O O . VAL A 1 78 ? -19.468 2.124 10.906 1.00 91.31 78 VAL A O 1
ATOM 682 N N . SER A 1 79 ? -19.615 2.832 13.035 1.00 86.94 79 SER A N 1
ATOM 683 C CA . SER A 1 79 ? -19.450 1.524 13.683 1.00 86.94 79 SER A CA 1
ATOM 684 C C . SER A 1 79 ? -20.353 0.425 13.112 1.00 86.94 79 SER A C 1
ATOM 686 O O . SER A 1 79 ? -19.884 -0.685 12.897 1.00 86.94 79 SER A O 1
ATOM 688 N N . GLU A 1 80 ? -21.609 0.739 12.791 1.00 86.06 80 GLU A N 1
ATOM 689 C CA . GLU A 1 80 ? -22.566 -0.209 12.198 1.00 86.06 80 GLU A CA 1
ATOM 690 C C . GLU A 1 80 ? -22.278 -0.533 10.722 1.00 86.06 80 GLU A C 1
ATOM 692 O O . GLU A 1 80 ? -22.719 -1.559 10.208 1.00 86.06 80 GLU A O 1
ATOM 697 N N . ARG A 1 81 ? -21.540 0.343 10.025 1.00 86.75 81 ARG A N 1
ATOM 698 C CA . ARG A 1 81 ? -21.145 0.175 8.616 1.00 86.75 81 ARG A CA 1
ATOM 699 C C . ARG A 1 81 ? -19.793 -0.521 8.461 1.00 86.75 81 ARG A C 1
ATOM 701 O O . ARG A 1 81 ? -19.481 -0.994 7.368 1.00 86.75 81 ARG A O 1
ATOM 708 N N . LEU A 1 82 ? -18.984 -0.565 9.521 1.00 85.69 82 LEU A N 1
ATOM 709 C CA . LEU A 1 82 ? -17.694 -1.243 9.512 1.00 85.69 82 LEU A CA 1
ATOM 710 C C . LEU A 1 82 ? -17.893 -2.755 9.598 1.00 85.69 82 LEU A C 1
ATOM 712 O O . LEU A 1 82 ? -18.290 -3.298 10.623 1.00 85.69 82 LEU A O 1
ATOM 716 N N . ASP A 1 83 ? -17.567 -3.431 8.503 1.00 80.06 83 ASP A N 1
ATOM 717 C CA . ASP A 1 83 ? -17.600 -4.883 8.405 1.00 80.06 83 ASP A CA 1
ATOM 718 C C . ASP A 1 83 ? -16.248 -5.391 7.895 1.00 80.06 83 ASP A C 1
ATOM 720 O O . ASP A 1 83 ? -15.948 -5.364 6.698 1.00 80.06 83 ASP A O 1
ATOM 724 N N . PHE A 1 84 ? -15.419 -5.851 8.833 1.00 82.75 84 PHE A N 1
ATOM 725 C CA . PHE A 1 84 ? -14.130 -6.481 8.538 1.00 82.75 84 PHE A CA 1
ATOM 726 C C . PHE A 1 84 ? -14.265 -7.980 8.203 1.00 82.75 84 PHE A C 1
ATOM 728 O O . PHE A 1 84 ? -13.309 -8.586 7.714 1.00 82.75 84 PHE A O 1
ATOM 735 N N . TRP A 1 85 ? -15.443 -8.585 8.407 1.00 71.75 85 TRP A N 1
ATOM 736 C CA . TRP A 1 85 ? -15.699 -10.005 8.147 1.00 71.75 85 TRP A CA 1
ATOM 737 C C . TRP A 1 85 ? -15.945 -10.283 6.659 1.00 71.75 85 TRP A C 1
ATOM 739 O O . TRP A 1 85 ? -15.328 -11.186 6.098 1.00 71.75 85 TRP A O 1
ATOM 749 N N . HIS A 1 86 ? -16.774 -9.482 5.981 1.00 67.81 86 HIS A N 1
ATOM 750 C CA . HIS A 1 86 ? -17.131 -9.693 4.563 1.00 67.81 86 HIS A CA 1
ATOM 751 C C . HIS A 1 86 ? -16.267 -8.894 3.562 1.00 67.81 86 HIS A C 1
ATOM 753 O O . HIS A 1 86 ? -16.705 -8.577 2.448 1.00 67.81 86 HIS A O 1
ATOM 759 N N . HIS A 1 87 ? -15.024 -8.580 3.938 1.00 62.34 87 HIS A N 1
ATOM 760 C CA . HIS A 1 87 ? -14.104 -7.666 3.242 1.00 62.34 87 HIS A CA 1
ATOM 761 C C . HIS A 1 87 ? -13.878 -7.989 1.749 1.00 62.34 87 HIS A C 1
ATOM 763 O O . HIS A 1 87 ? -13.777 -7.067 0.941 1.00 62.34 87 HIS A O 1
ATOM 769 N N . LEU A 1 88 ? -13.869 -9.266 1.344 1.00 57.50 88 LEU A N 1
ATOM 770 C CA . LEU A 1 88 ? -13.592 -9.675 -0.043 1.00 57.50 88 LEU A CA 1
ATOM 771 C C . LEU A 1 88 ? -14.619 -9.162 -1.067 1.00 57.50 88 LEU A C 1
ATOM 773 O O . LEU A 1 88 ? -14.256 -8.885 -2.206 1.00 57.50 88 LEU A O 1
ATOM 777 N N . ARG A 1 89 ? -15.894 -9.001 -0.682 1.00 61.16 89 ARG A N 1
ATOM 778 C CA . ARG A 1 89 ? -16.950 -8.501 -1.589 1.00 61.16 89 ARG A CA 1
ATOM 779 C C . ARG A 1 89 ? -17.210 -6.999 -1.453 1.00 61.16 89 ARG A C 1
ATOM 781 O O . ARG A 1 89 ? -17.967 -6.448 -2.244 1.00 61.16 89 ARG A O 1
ATOM 788 N N . LYS A 1 90 ? -16.616 -6.342 -0.450 1.00 76.31 90 LYS A N 1
ATOM 789 C CA . LYS A 1 90 ? -16.928 -4.955 -0.062 1.00 76.31 90 LYS A CA 1
ATOM 790 C C . LYS A 1 90 ? -15.687 -4.108 0.259 1.00 76.31 90 LYS A C 1
ATOM 792 O O . LYS A 1 90 ? -15.792 -3.136 1.002 1.00 76.31 90 LYS A O 1
ATOM 797 N N . ARG A 1 91 ? -14.517 -4.438 -0.307 1.00 87.50 91 ARG A N 1
ATOM 798 C CA . ARG A 1 91 ? -13.256 -3.702 -0.065 1.00 87.50 91 ARG A CA 1
ATOM 799 C C . ARG A 1 91 ? -13.398 -2.189 -0.266 1.00 87.50 91 ARG A C 1
ATOM 801 O O . ARG A 1 91 ? -12.894 -1.413 0.535 1.00 87.50 91 ARG A O 1
ATOM 808 N N . GLU A 1 92 ? -14.133 -1.780 -1.300 1.00 91.31 92 GLU A N 1
ATOM 809 C CA . GLU A 1 92 ? -14.366 -0.373 -1.623 1.00 91.31 92 GLU A CA 1
ATOM 810 C C . GLU A 1 92 ? -15.178 0.322 -0.532 1.00 91.31 92 GLU A C 1
ATOM 812 O O . GLU A 1 92 ? -14.785 1.389 -0.069 1.00 91.31 92 GLU A O 1
ATOM 817 N N . LEU A 1 93 ? -16.263 -0.308 -0.072 1.00 90.94 93 LEU A N 1
ATOM 818 C CA . LEU A 1 93 ? -17.094 0.235 0.998 1.00 90.94 93 LEU A CA 1
ATOM 819 C C . LEU A 1 93 ? -16.294 0.387 2.293 1.00 90.94 93 LEU A C 1
ATOM 821 O O . LEU A 1 93 ? -16.422 1.404 2.968 1.00 90.94 93 LEU A O 1
ATOM 825 N N . LEU A 1 94 ? -15.448 -0.592 2.628 1.00 92.56 94 LEU A N 1
ATOM 826 C CA . LEU A 1 94 ? -14.617 -0.533 3.828 1.00 92.56 94 LEU A CA 1
ATOM 827 C C . LEU A 1 94 ? -13.606 0.625 3.755 1.00 92.56 94 LEU A C 1
ATOM 829 O O . LEU A 1 94 ? -13.504 1.416 4.693 1.00 92.56 94 LEU A O 1
ATOM 833 N N . VAL A 1 95 ? -12.917 0.771 2.617 1.00 95.44 95 VAL A N 1
ATOM 834 C CA . VAL A 1 95 ? -11.988 1.886 2.360 1.00 95.44 95 VAL A CA 1
ATOM 835 C C . VAL A 1 95 ? -12.710 3.231 2.437 1.00 95.44 95 VAL A C 1
ATOM 837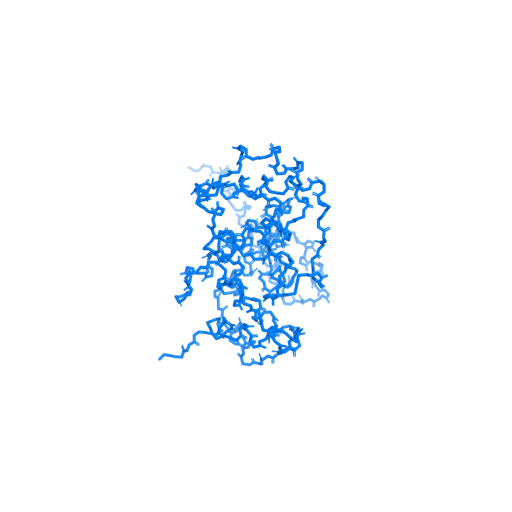 O O . VAL A 1 95 ? -12.232 4.139 3.112 1.00 95.44 95 VAL A O 1
ATOM 840 N N . GLN A 1 96 ? -13.866 3.364 1.783 1.00 94.94 96 GLN A N 1
ATOM 841 C CA . GLN A 1 96 ? -14.662 4.593 1.796 1.00 94.94 96 GLN A CA 1
ATOM 842 C C . GLN A 1 96 ? -15.134 4.943 3.211 1.00 94.94 96 GLN A C 1
ATOM 844 O O . GLN A 1 96 ? -14.959 6.078 3.646 1.00 94.94 96 GLN A O 1
ATOM 849 N N . THR A 1 97 ? -15.644 3.960 3.954 1.00 94.25 97 THR A N 1
ATOM 850 C CA . THR A 1 97 ? -16.153 4.150 5.319 1.00 94.25 97 THR A CA 1
ATOM 851 C C . THR A 1 97 ? -15.053 4.626 6.267 1.00 94.25 97 THR A C 1
ATOM 853 O O . THR A 1 97 ? -15.264 5.555 7.043 1.00 94.25 97 THR A O 1
ATOM 856 N N . LEU A 1 98 ? -13.852 4.047 6.188 1.00 95.44 98 LEU A N 1
ATOM 857 C CA . LEU A 1 98 ? -12.719 4.519 6.988 1.00 95.44 98 LEU A CA 1
ATOM 858 C C . LEU A 1 98 ? -12.211 5.883 6.503 1.00 95.44 98 LEU A C 1
ATOM 860 O O . LEU A 1 98 ? -11.857 6.733 7.319 1.00 95.44 98 LEU A O 1
ATOM 864 N N . TYR A 1 99 ? -12.223 6.148 5.197 1.00 96.44 99 TYR A N 1
ATOM 865 C CA . TYR A 1 99 ? -11.835 7.454 4.664 1.00 96.44 99 TYR A CA 1
ATOM 866 C C . TYR A 1 99 ? -12.778 8.582 5.112 1.00 96.44 99 TYR A C 1
ATOM 868 O O . TYR A 1 99 ? -12.315 9.696 5.347 1.00 96.44 99 TYR A O 1
ATOM 876 N N . GLU A 1 100 ? -14.071 8.314 5.327 1.00 95.19 100 GLU A N 1
ATOM 877 C CA . GLU A 1 100 ? -15.002 9.285 5.929 1.00 95.19 100 GLU A CA 1
ATOM 878 C C . GLU A 1 100 ? -14.574 9.736 7.335 1.00 95.19 100 GLU A C 1
ATOM 880 O O . GLU A 1 100 ? -14.841 10.884 7.710 1.00 95.19 100 GLU A O 1
ATOM 885 N N . VAL A 1 101 ? -13.921 8.844 8.091 1.00 95.62 101 VAL A N 1
ATOM 886 C CA . VAL A 1 101 ? -13.425 9.091 9.452 1.00 95.62 101 VAL A CA 1
ATOM 887 C C . VAL A 1 101 ? -12.080 9.803 9.421 1.00 95.62 101 VAL A C 1
ATOM 889 O O . VAL A 1 101 ? -11.941 10.871 10.006 1.00 95.62 101 VAL A O 1
ATOM 892 N N . PHE A 1 102 ? -11.093 9.227 8.732 1.00 95.62 102 PHE A N 1
ATOM 893 C CA . PHE A 1 102 ? -9.706 9.693 8.818 1.00 95.62 102 PHE A CA 1
ATOM 894 C C . PHE A 1 102 ? -9.364 10.799 7.823 1.00 95.62 102 PHE A C 1
ATOM 896 O O . PHE A 1 102 ? -8.385 11.510 8.033 1.00 95.62 102 PHE A O 1
ATOM 903 N N . ARG A 1 103 ? -10.128 10.933 6.727 1.00 94.25 103 ARG A N 1
ATOM 904 C CA . ARG A 1 103 ? -9.909 11.920 5.650 1.00 94.25 103 ARG A CA 1
ATOM 905 C C . ARG A 1 103 ? -8.478 11.934 5.094 1.00 94.25 103 ARG A C 1
ATOM 907 O O . ARG A 1 103 ? -8.036 12.924 4.524 1.00 94.25 103 ARG A O 1
ATOM 914 N N . ASN A 1 104 ? -7.765 10.822 5.251 1.00 95.25 104 ASN A N 1
ATOM 915 C CA . ASN A 1 104 ? -6.402 10.627 4.789 1.00 95.25 104 ASN A CA 1
ATOM 916 C C . ASN A 1 104 ? -6.216 9.155 4.410 1.00 95.25 104 ASN A C 1
ATOM 918 O O . ASN A 1 104 ? -6.334 8.260 5.250 1.00 95.25 104 ASN A O 1
ATOM 922 N N . ILE A 1 105 ? -5.938 8.908 3.131 1.00 96.50 105 ILE A N 1
ATOM 923 C CA . ILE A 1 105 ? -5.877 7.553 2.585 1.00 96.50 105 ILE A CA 1
ATOM 924 C C . ILE A 1 105 ? -4.660 6.764 3.071 1.00 96.50 105 ILE A C 1
ATOM 926 O O . ILE A 1 105 ? -4.752 5.547 3.211 1.00 96.50 105 ILE A O 1
ATOM 930 N N . GLU A 1 106 ? -3.547 7.428 3.395 1.00 96.00 106 GLU A N 1
ATOM 931 C CA . GLU A 1 106 ? -2.370 6.753 3.950 1.00 96.00 106 GLU A CA 1
ATOM 932 C C . GLU A 1 106 ? -2.701 6.171 5.328 1.00 96.00 106 GLU A C 1
ATOM 934 O O . GLU A 1 106 ? -2.456 4.992 5.576 1.00 96.00 106 GLU A O 1
ATOM 939 N N . ILE A 1 107 ? -3.385 6.940 6.181 1.00 96.12 107 ILE A N 1
ATOM 940 C CA . ILE A 1 107 ? -3.832 6.491 7.511 1.00 96.12 107 ILE A CA 1
ATOM 941 C C . ILE A 1 107 ? -4.809 5.318 7.392 1.00 96.12 107 ILE A C 1
ATOM 943 O O . ILE A 1 107 ? -4.662 4.309 8.082 1.00 96.12 107 ILE A O 1
ATOM 947 N N . VAL A 1 108 ? -5.775 5.416 6.474 1.00 97.06 108 VAL A N 1
ATOM 948 C CA . VAL A 1 108 ? -6.715 4.322 6.181 1.00 97.06 108 VAL A CA 1
ATOM 949 C C . VAL A 1 108 ? -5.966 3.066 5.737 1.00 97.06 108 VAL A C 1
ATOM 951 O O . VAL A 1 108 ? -6.253 1.978 6.234 1.00 97.06 108 VAL A O 1
ATOM 954 N N . SER A 1 109 ? -4.981 3.208 4.846 1.00 97.81 109 SER A N 1
ATOM 955 C CA . SER A 1 109 ? -4.191 2.082 4.344 1.00 97.81 109 SER A CA 1
ATOM 956 C C . SER A 1 109 ? -3.374 1.395 5.439 1.00 97.81 109 SER A C 1
ATOM 958 O O . SER A 1 109 ? -3.265 0.172 5.448 1.00 97.81 109 SER A O 1
ATOM 960 N N . ILE A 1 110 ? -2.857 2.168 6.399 1.00 97.25 110 ILE A N 1
ATOM 961 C CA . ILE A 1 110 ? -2.126 1.662 7.562 1.00 97.25 110 ILE A CA 1
ATOM 962 C C . ILE A 1 110 ? -3.041 0.820 8.442 1.00 97.25 110 ILE A C 1
ATOM 964 O O . ILE A 1 110 ? -2.720 -0.329 8.745 1.00 97.25 110 ILE A O 1
ATOM 968 N N . ILE A 1 111 ? -4.199 1.370 8.815 1.00 96.38 111 ILE A N 1
ATOM 969 C CA . ILE A 1 111 ? -5.176 0.670 9.654 1.00 96.38 111 ILE A CA 1
ATOM 970 C C . ILE A 1 111 ? -5.586 -0.638 8.983 1.00 96.38 111 ILE A C 1
ATOM 972 O O . ILE A 1 111 ? -5.518 -1.703 9.594 1.00 96.38 111 ILE A O 1
ATOM 976 N N . LEU A 1 112 ? -5.954 -0.575 7.703 1.00 96.19 112 LEU A N 1
ATOM 977 C CA . LEU A 1 112 ? -6.381 -1.749 6.954 1.00 96.19 112 LEU A CA 1
ATOM 978 C C . LEU A 1 112 ? -5.275 -2.789 6.810 1.00 96.19 112 LEU A C 1
ATOM 980 O O . LEU A 1 112 ? -5.557 -3.975 6.958 1.00 96.19 112 LEU A O 1
ATOM 984 N N . ARG A 1 113 ? -4.024 -2.375 6.589 1.00 96.31 113 ARG A N 1
ATOM 985 C CA . ARG A 1 113 ? -2.896 -3.306 6.503 1.00 96.31 113 ARG A CA 1
ATOM 986 C C . ARG A 1 113 ? -2.687 -4.079 7.801 1.00 96.31 113 ARG A C 1
ATOM 988 O O . ARG A 1 113 ? -2.303 -5.243 7.745 1.00 96.31 113 ARG A O 1
ATOM 995 N N . PHE A 1 114 ? -2.869 -3.465 8.968 1.00 96.88 114 PHE A N 1
ATOM 996 C CA . PHE A 1 114 ? -2.682 -4.177 10.239 1.00 96.88 114 PHE A CA 1
ATOM 997 C C . PHE A 1 114 ? -3.900 -5.001 10.644 1.00 96.88 114 PHE A C 1
ATOM 999 O O . PHE A 1 114 ? -3.741 -6.071 11.227 1.00 96.88 114 PHE A O 1
ATOM 1006 N N . VAL A 1 115 ? -5.106 -4.540 10.310 1.00 94.94 115 VAL A N 1
ATOM 1007 C CA . VAL A 1 115 ? -6.336 -5.276 10.618 1.00 94.94 115 VAL A CA 1
ATOM 1008 C C . VAL A 1 115 ? -6.546 -6.444 9.649 1.00 94.94 115 VAL A C 1
ATOM 1010 O O . VAL A 1 115 ? -6.949 -7.509 10.090 1.00 94.94 115 VAL A O 1
ATOM 1013 N N . LEU A 1 116 ? -6.268 -6.286 8.353 1.00 94.44 116 LEU A N 1
ATOM 1014 C CA . LEU A 1 116 ? -6.499 -7.283 7.296 1.00 94.44 116 LEU A CA 1
ATOM 1015 C C . LEU A 1 116 ? -5.261 -7.413 6.373 1.00 94.44 116 LEU A C 1
ATOM 1017 O O . LEU A 1 116 ? -5.343 -7.096 5.180 1.00 94.44 116 LEU A O 1
ATOM 1021 N N . PRO A 1 117 ? -4.104 -7.870 6.895 1.00 96.06 117 PRO A N 1
ATOM 1022 C CA . PRO A 1 117 ? -2.845 -7.945 6.139 1.00 96.06 117 PRO A CA 1
ATOM 1023 C C . PRO A 1 117 ? -2.917 -8.816 4.886 1.00 96.06 117 PRO A C 1
ATOM 1025 O O . PRO A 1 117 ? -2.172 -8.610 3.928 1.00 96.06 117 PRO A O 1
ATOM 1028 N N . GLU A 1 118 ? -3.825 -9.786 4.870 1.00 94.62 118 GLU A N 1
ATOM 1029 C CA . GLU A 1 118 ? -4.039 -10.680 3.740 1.00 94.62 118 GLU A CA 1
ATOM 1030 C C . GLU A 1 118 ? -4.506 -9.925 2.488 1.00 94.62 118 GLU A C 1
ATOM 1032 O O . GLU A 1 118 ? -4.190 -10.353 1.381 1.00 94.62 118 GLU A O 1
ATOM 1037 N N . TYR A 1 119 ? -5.179 -8.779 2.658 1.00 94.19 119 TYR A N 1
ATOM 1038 C CA . TYR A 1 119 ? -5.882 -8.065 1.585 1.00 94.19 119 TYR A CA 1
ATOM 1039 C C . TYR A 1 119 ? -5.434 -6.616 1.382 1.00 94.19 119 TYR A C 1
ATOM 1041 O O . TYR A 1 119 ? -5.756 -6.023 0.353 1.00 94.19 119 TYR A O 1
ATOM 1049 N N . PHE A 1 120 ? -4.716 -6.032 2.343 1.00 97.00 120 PHE A N 1
ATOM 1050 C CA . PHE A 1 120 ? -4.371 -4.613 2.327 1.00 97.00 120 PHE A CA 1
ATOM 1051 C C . PHE A 1 120 ? -2.880 -4.368 2.556 1.00 97.00 120 PHE A C 1
ATOM 1053 O O . PHE A 1 120 ? -2.214 -5.067 3.316 1.00 97.00 120 PHE A O 1
ATOM 1060 N N . GLY A 1 121 ? -2.368 -3.331 1.891 1.00 97.38 121 GLY A N 1
ATOM 1061 C CA . GLY A 1 121 ? -1.001 -2.834 2.030 1.00 97.38 121 GLY A CA 1
ATOM 1062 C C . GLY A 1 121 ? -0.981 -1.341 2.349 1.00 97.38 121 GLY A C 1
ATOM 1063 O O . GLY A 1 121 ? -1.965 -0.636 2.105 1.00 97.38 121 GLY A O 1
ATOM 1064 N N . ILE A 1 122 ? 0.148 -0.852 2.864 1.00 97.62 122 ILE A N 1
ATOM 1065 C CA . ILE A 1 122 ? 0.344 0.572 3.157 1.00 97.62 122 ILE A CA 1
ATOM 1066 C C . ILE A 1 122 ? 0.566 1.319 1.842 1.00 97.62 122 ILE A C 1
ATOM 1068 O O . ILE A 1 122 ? 1.467 0.982 1.068 1.00 97.62 122 ILE A O 1
ATOM 1072 N N . TYR A 1 123 ? -0.250 2.336 1.589 1.00 97.38 123 TYR A N 1
ATOM 1073 C CA . TYR A 1 123 ? -0.078 3.253 0.472 1.00 97.38 123 TYR A CA 1
ATOM 1074 C C . TYR A 1 123 ? 0.796 4.428 0.895 1.00 97.38 123 TYR A C 1
ATOM 1076 O O . TYR A 1 123 ? 0.626 4.981 1.976 1.00 97.38 123 TYR A O 1
ATOM 1084 N N . SER A 1 124 ? 1.756 4.782 0.047 1.00 94.25 124 SER A N 1
ATOM 1085 C CA . SER A 1 124 ? 2.669 5.901 0.276 1.00 94.25 124 SER A CA 1
ATOM 1086 C C . SER A 1 124 ? 3.276 6.369 -1.053 1.00 94.25 124 SER A C 1
ATOM 1088 O O . SER A 1 124 ? 3.270 5.604 -2.028 1.00 94.25 124 SER A O 1
ATOM 1090 N N . PRO A 1 125 ? 3.843 7.588 -1.125 1.00 92.62 125 PRO A N 1
ATOM 1091 C CA . PRO A 1 125 ? 4.450 8.104 -2.353 1.00 92.62 125 PRO A CA 1
ATOM 1092 C C . PRO A 1 125 ? 5.526 7.192 -2.978 1.00 92.62 125 PRO A C 1
ATOM 1094 O O . PRO A 1 125 ? 5.506 7.027 -4.200 1.00 92.62 125 PRO A O 1
ATOM 1097 N N . PRO A 1 126 ? 6.415 6.531 -2.204 1.00 93.69 126 PRO A N 1
ATOM 1098 C CA . PRO A 1 126 ? 7.338 5.534 -2.750 1.00 93.69 126 PRO A CA 1
ATOM 1099 C C . PRO A 1 126 ? 6.640 4.400 -3.514 1.00 93.69 126 PRO A C 1
ATOM 1101 O O . PRO A 1 126 ? 7.127 3.972 -4.561 1.00 93.69 126 PRO A O 1
ATOM 1104 N N . MET A 1 127 ? 5.479 3.942 -3.026 1.00 94.69 127 MET A N 1
ATOM 1105 C CA . MET A 1 127 ? 4.743 2.821 -3.629 1.00 94.69 127 MET A CA 1
ATOM 1106 C C . MET A 1 127 ? 4.057 3.279 -4.908 1.00 94.69 127 MET A C 1
ATOM 1108 O O . MET A 1 127 ? 4.116 2.598 -5.931 1.00 94.69 127 MET A O 1
ATOM 1112 N N . ALA A 1 128 ? 3.465 4.476 -4.857 1.00 93.38 128 ALA A N 1
ATOM 1113 C CA . ALA A 1 128 ? 2.872 5.121 -6.017 1.00 93.38 128 ALA A CA 1
ATOM 1114 C C . ALA A 1 128 ? 3.894 5.283 -7.150 1.00 93.38 128 ALA A C 1
ATOM 1116 O O . ALA A 1 128 ? 3.580 4.990 -8.299 1.00 93.38 128 ALA A O 1
ATOM 1117 N N . ARG A 1 129 ? 5.128 5.684 -6.815 1.00 93.00 129 ARG A N 1
ATOM 1118 C CA . ARG A 1 129 ? 6.211 5.891 -7.780 1.00 93.00 129 ARG A CA 1
ATOM 1119 C C . ARG A 1 129 ? 6.713 4.589 -8.402 1.00 93.00 129 ARG A C 1
ATOM 1121 O O . ARG A 1 129 ? 6.765 4.489 -9.619 1.00 93.00 129 ARG A O 1
ATOM 1128 N N . ILE A 1 130 ? 7.104 3.596 -7.597 1.00 96.75 130 ILE A N 1
ATOM 1129 C CA . ILE A 1 130 ? 7.735 2.376 -8.137 1.00 96.75 130 ILE A CA 1
ATOM 1130 C C . ILE A 1 130 ? 6.773 1.564 -9.021 1.00 96.75 130 ILE A C 1
ATOM 1132 O O . ILE A 1 130 ? 7.210 0.968 -10.003 1.00 96.75 130 ILE A O 1
ATOM 1136 N N . LEU A 1 131 ? 5.469 1.582 -8.719 1.00 96.88 131 LEU A N 1
ATOM 1137 C CA . LEU A 1 131 ? 4.438 0.879 -9.496 1.00 96.88 131 LEU A CA 1
ATOM 1138 C C . LEU A 1 131 ? 3.733 1.760 -10.540 1.00 96.88 131 LEU A C 1
ATOM 1140 O O . LEU A 1 131 ? 2.888 1.255 -11.280 1.00 96.88 131 LEU A O 1
ATOM 1144 N N . GLU A 1 132 ? 4.057 3.055 -10.596 1.00 94.75 132 GLU A N 1
ATOM 1145 C CA . GLU A 1 132 ? 3.354 4.057 -11.411 1.00 94.75 132 GLU A CA 1
ATOM 1146 C C . GLU A 1 132 ? 1.836 4.041 -11.185 1.00 94.75 132 GLU A C 1
ATOM 1148 O O . GLU A 1 132 ? 1.073 4.112 -12.140 1.00 94.75 132 GLU A O 1
ATOM 1153 N N . VAL A 1 133 ? 1.388 3.886 -9.931 1.00 93.81 133 VAL A N 1
ATOM 1154 C CA . VAL A 1 133 ? -0.017 3.603 -9.580 1.00 93.81 133 VAL A CA 1
ATOM 1155 C C . VAL A 1 133 ? -0.983 4.525 -10.324 1.00 93.81 133 VAL A C 1
ATOM 1157 O O . VAL A 1 133 ? -0.889 5.753 -10.251 1.00 93.81 133 VAL A O 1
ATOM 1160 N N . ARG A 1 134 ? -1.971 3.914 -10.988 1.00 90.75 134 ARG A N 1
ATOM 1161 C CA . ARG A 1 134 ? -3.015 4.638 -11.709 1.00 90.75 134 ARG A CA 1
ATOM 1162 C C . ARG A 1 134 ? -3.821 5.519 -10.756 1.00 90.75 134 ARG A C 1
ATOM 1164 O O . ARG A 1 134 ? -4.485 5.022 -9.843 1.00 90.75 134 ARG A O 1
ATOM 1171 N N . ARG A 1 135 ? -3.827 6.825 -11.025 1.00 88.44 135 ARG A N 1
ATOM 1172 C CA . ARG A 1 135 ? -4.656 7.785 -10.292 1.00 88.44 135 ARG A CA 1
ATOM 1173 C C . ARG A 1 135 ? -6.123 7.612 -10.671 1.00 88.44 135 ARG A C 1
ATOM 1175 O O . ARG A 1 135 ? -6.464 7.588 -11.852 1.00 88.44 135 ARG A O 1
ATOM 1182 N N . GLY A 1 136 ? -6.965 7.476 -9.656 1.00 88.69 136 GLY A N 1
ATOM 1183 C CA . GLY A 1 136 ? -8.413 7.585 -9.787 1.00 88.69 136 GLY A CA 1
ATOM 1184 C C . GLY A 1 136 ? -8.880 9.034 -9.664 1.00 88.69 136 GLY A C 1
ATOM 1185 O O . GLY A 1 136 ? -8.089 9.939 -9.394 1.00 88.69 136 GLY A O 1
ATOM 1186 N N . HIS A 1 137 ? -10.186 9.255 -9.791 1.00 88.75 137 HIS A N 1
ATOM 1187 C CA . HIS A 1 137 ? -10.799 10.561 -9.536 1.00 88.75 137 HIS A CA 1
ATOM 1188 C C . HIS A 1 137 ? -10.804 10.928 -8.046 1.00 88.75 137 HIS A C 1
ATOM 1190 O O . HIS A 1 137 ? -10.957 12.096 -7.690 1.00 88.75 137 HIS A O 1
ATOM 1196 N N . ARG A 1 138 ? -10.668 9.926 -7.170 1.00 93.81 138 ARG A N 1
ATOM 1197 C CA . ARG A 1 138 ? -10.630 10.060 -5.709 1.00 93.81 138 ARG A CA 1
ATOM 1198 C C . ARG A 1 138 ? -9.436 9.300 -5.130 1.00 93.81 138 ARG A C 1
ATOM 1200 O O . ARG A 1 138 ? -8.961 8.325 -5.719 1.00 93.81 138 ARG A O 1
ATOM 1207 N N . ASP A 1 139 ? -9.006 9.685 -3.932 1.00 95.38 139 ASP A N 1
ATOM 1208 C CA . ASP A 1 139 ? -7.929 8.991 -3.210 1.00 95.38 139 ASP A CA 1
ATOM 1209 C C . ASP A 1 139 ? -8.272 7.523 -2.938 1.00 95.38 139 ASP A C 1
ATOM 1211 O O . ASP A 1 139 ? -7.428 6.642 -3.088 1.00 95.38 139 ASP A O 1
ATOM 1215 N N . THR A 1 140 ? -9.531 7.245 -2.589 1.00 96.62 140 THR A N 1
ATOM 1216 C CA . THR A 1 140 ? -10.023 5.882 -2.349 1.00 96.62 140 THR A CA 1
ATOM 1217 C C . THR A 1 140 ? -9.916 5.008 -3.595 1.00 96.62 140 THR A C 1
ATOM 1219 O O . THR A 1 140 ? -9.501 3.860 -3.500 1.00 96.62 140 THR A O 1
ATOM 1222 N N . GLU A 1 141 ? -10.225 5.556 -4.770 1.00 95.69 141 GLU A N 1
ATOM 1223 C CA . GLU A 1 141 ? -10.086 4.863 -6.053 1.00 95.69 141 GLU A CA 1
ATOM 1224 C C . GLU A 1 141 ? -8.612 4.622 -6.398 1.00 95.69 141 GLU A C 1
ATOM 1226 O O . GLU A 1 141 ? -8.238 3.516 -6.779 1.00 95.69 141 GLU A O 1
ATOM 1231 N N . THR A 1 142 ? -7.751 5.621 -6.178 1.00 95.81 142 THR A N 1
ATOM 1232 C CA . THR A 1 142 ? -6.296 5.470 -6.350 1.00 95.81 142 THR A CA 1
ATOM 1233 C C . THR A 1 142 ? -5.742 4.357 -5.456 1.00 95.81 142 THR A C 1
ATOM 1235 O O . THR A 1 142 ? -4.934 3.542 -5.902 1.00 95.81 142 THR A O 1
ATOM 1238 N N . TYR A 1 143 ? -6.207 4.271 -4.208 1.00 98.06 143 TYR A N 1
ATOM 1239 C CA . TYR A 1 143 ? -5.808 3.202 -3.297 1.00 98.06 143 TYR A CA 1
ATOM 1240 C C . TYR A 1 143 ? -6.316 1.826 -3.737 1.00 98.06 143 TYR A C 1
ATOM 1242 O O . TYR A 1 143 ? -5.577 0.851 -3.653 1.00 98.06 143 TYR A O 1
ATOM 1250 N N . LEU A 1 144 ? -7.540 1.730 -4.258 1.00 96.88 144 LEU A N 1
ATOM 1251 C CA . LEU A 1 144 ? -8.063 0.471 -4.794 1.00 96.88 144 LEU A CA 1
ATOM 1252 C C . LEU A 1 144 ? -7.264 -0.002 -6.017 1.00 96.88 144 LEU A C 1
ATOM 1254 O O . LEU A 1 144 ? -6.887 -1.171 -6.054 1.00 96.88 144 LEU A O 1
ATOM 1258 N N . ASN A 1 145 ? -6.906 0.903 -6.936 1.00 96.38 145 ASN A N 1
ATOM 1259 C CA . ASN A 1 145 ? -6.015 0.593 -8.063 1.00 96.38 145 ASN A CA 1
ATOM 1260 C C . ASN A 1 145 ? -4.646 0.086 -7.578 1.00 96.38 145 ASN A C 1
ATOM 1262 O O . ASN A 1 145 ? -4.061 -0.829 -8.152 1.00 96.38 145 ASN A O 1
ATOM 1266 N N . TYR A 1 146 ? -4.122 0.670 -6.499 1.00 98.12 146 TYR A N 1
ATOM 1267 C CA . TYR A 1 146 ? -2.895 0.191 -5.871 1.00 98.12 146 TYR A CA 1
ATOM 1268 C C . TYR A 1 146 ? -3.035 -1.229 -5.302 1.00 98.12 146 TYR A C 1
ATOM 1270 O O . TYR A 1 146 ? -2.153 -2.055 -5.524 1.00 98.12 146 TYR A O 1
ATOM 1278 N N . LEU A 1 147 ? -4.130 -1.535 -4.602 1.00 97.88 147 LEU A N 1
ATOM 1279 C CA . LEU A 1 147 ? -4.376 -2.883 -4.080 1.00 97.88 147 LEU A CA 1
ATOM 1280 C C . LEU A 1 147 ? -4.528 -3.916 -5.203 1.00 97.88 147 LEU A C 1
ATOM 1282 O O . LEU A 1 147 ? -4.042 -5.035 -5.055 1.00 97.88 147 LEU A O 1
ATOM 1286 N N . ASP A 1 148 ? -5.142 -3.537 -6.328 1.00 97.44 148 ASP A N 1
ATOM 1287 C CA . ASP A 1 148 ? -5.206 -4.383 -7.526 1.00 97.44 148 ASP A CA 1
ATOM 1288 C C . ASP A 1 148 ? -3.811 -4.712 -8.059 1.00 97.44 148 ASP A C 1
ATOM 1290 O O . ASP A 1 148 ? -3.517 -5.882 -8.299 1.00 97.44 148 ASP A O 1
ATOM 1294 N N . ASN A 1 149 ? -2.909 -3.726 -8.124 1.00 98.31 149 ASN A N 1
ATOM 1295 C CA . ASN A 1 149 ? -1.517 -3.976 -8.501 1.00 98.31 149 ASN A CA 1
ATOM 1296 C C . ASN A 1 149 ? -0.831 -4.973 -7.557 1.00 98.31 149 ASN A C 1
ATOM 1298 O O . ASN A 1 149 ? -0.154 -5.889 -8.020 1.00 98.31 149 ASN A O 1
ATOM 1302 N N . LEU A 1 150 ? -0.998 -4.819 -6.238 1.00 98.56 150 LEU A N 1
ATOM 1303 C CA . LEU A 1 150 ? -0.396 -5.744 -5.273 1.00 98.56 150 LEU A CA 1
ATOM 1304 C C . LEU A 1 150 ? -0.962 -7.164 -5.409 1.00 98.56 150 LEU A C 1
ATOM 1306 O O . LEU A 1 150 ? -0.210 -8.129 -5.297 1.00 98.56 150 LEU A O 1
ATOM 1310 N N . GLU A 1 151 ? -2.261 -7.305 -5.668 1.00 97.81 151 GLU A N 1
ATOM 1311 C CA . GLU A 1 151 ? -2.902 -8.606 -5.875 1.00 97.81 151 GLU A CA 1
ATOM 1312 C C . GLU A 1 151 ? -2.462 -9.256 -7.192 1.00 97.81 151 GLU A C 1
ATOM 1314 O O . GLU A 1 151 ? -2.219 -10.463 -7.223 1.00 97.81 151 GLU A O 1
ATOM 1319 N N . GLU A 1 152 ? -2.296 -8.479 -8.266 1.00 98.19 152 GLU A N 1
ATOM 1320 C CA . GLU A 1 152 ? -1.712 -8.964 -9.521 1.00 98.19 152 GLU A CA 1
ATOM 1321 C C . GLU A 1 152 ? -0.280 -9.474 -9.304 1.00 98.19 152 GLU A C 1
ATOM 1323 O O . GLU A 1 152 ? 0.036 -10.589 -9.722 1.00 98.19 152 GLU A O 1
ATOM 1328 N N . ILE A 1 153 ? 0.561 -8.716 -8.588 1.00 98.56 153 ILE A N 1
ATOM 1329 C CA . ILE A 1 153 ? 1.927 -9.134 -8.228 1.00 98.56 153 ILE A CA 1
ATOM 1330 C C . ILE A 1 153 ? 1.887 -10.422 -7.391 1.00 98.56 153 ILE A C 1
ATOM 1332 O O . ILE A 1 153 ? 2.598 -11.378 -7.701 1.00 98.56 153 ILE A O 1
ATOM 1336 N N . ARG A 1 154 ? 1.021 -10.495 -6.369 1.00 98.00 154 ARG A N 1
ATOM 1337 C CA . ARG A 1 154 ? 0.873 -11.679 -5.503 1.00 98.00 154 ARG A CA 1
ATOM 1338 C C . ARG A 1 154 ? 0.502 -12.937 -6.287 1.00 98.00 154 ARG A C 1
ATOM 1340 O O . ARG A 1 154 ? 0.973 -14.022 -5.966 1.00 98.00 154 ARG A O 1
ATOM 1347 N N . ARG A 1 155 ? -0.389 -12.804 -7.275 1.00 97.56 155 ARG A N 1
ATOM 1348 C CA . ARG A 1 155 ? -0.839 -13.920 -8.123 1.00 97.56 155 ARG A CA 1
ATOM 1349 C C . ARG A 1 155 ? 0.225 -14.351 -9.121 1.00 97.56 155 ARG A C 1
ATOM 1351 O O . ARG A 1 155 ? 0.281 -15.531 -9.450 1.00 97.56 155 ARG A O 1
ATOM 1358 N N . HIS A 1 156 ? 1.021 -13.408 -9.618 1.00 97.62 156 HIS A N 1
ATOM 1359 C CA . HIS A 1 156 ? 2.035 -13.685 -10.626 1.00 97.62 156 HIS A CA 1
ATOM 1360 C C . HIS A 1 156 ? 3.274 -14.368 -10.034 1.00 97.62 156 HIS A C 1
ATOM 1362 O O . HIS A 1 156 ? 3.755 -15.348 -10.600 1.00 97.62 156 HIS A O 1
ATOM 1368 N N . TYR A 1 157 ? 3.764 -13.897 -8.882 1.00 96.38 157 TYR A N 1
ATOM 1369 C CA . TYR A 1 157 ? 4.958 -14.456 -8.246 1.00 96.38 157 TYR A CA 1
ATOM 1370 C C . TYR A 1 157 ? 4.594 -15.396 -7.091 1.00 96.38 157 TYR A C 1
ATOM 1372 O O . TYR A 1 157 ? 4.088 -14.937 -6.061 1.00 96.38 157 TYR A O 1
ATOM 1380 N N . PRO A 1 158 ? 4.881 -16.706 -7.203 1.00 93.50 158 PRO A N 1
ATOM 1381 C CA . PRO A 1 158 ? 4.648 -17.634 -6.107 1.00 93.50 158 PRO A CA 1
ATOM 1382 C C . PRO A 1 158 ? 5.575 -17.321 -4.925 1.00 93.50 158 PRO A C 1
ATOM 1384 O O . PRO A 1 158 ? 6.716 -16.904 -5.107 1.00 93.50 158 PRO A O 1
ATOM 1387 N N . GLY A 1 159 ? 5.094 -17.564 -3.705 1.00 95.44 159 GLY A N 1
ATOM 1388 C CA . GLY A 1 159 ? 5.867 -17.399 -2.466 1.00 95.44 159 GLY A CA 1
ATOM 1389 C C . GLY A 1 159 ? 5.308 -16.341 -1.515 1.00 95.44 159 GLY A C 1
ATOM 1390 O O . GLY A 1 159 ? 5.523 -16.455 -0.311 1.00 95.44 159 GLY A O 1
ATOM 1391 N N . PHE A 1 160 ? 4.525 -15.386 -2.023 1.00 97.75 160 PHE A N 1
ATOM 1392 C CA . PHE A 1 160 ? 3.805 -14.420 -1.193 1.00 97.75 160 PHE A CA 1
ATOM 1393 C C . PHE A 1 160 ? 2.515 -15.008 -0.617 1.00 97.75 160 PHE A C 1
ATOM 1395 O O . PHE A 1 160 ? 1.665 -15.537 -1.338 1.00 97.75 160 PHE A O 1
ATOM 1402 N N . ARG A 1 161 ? 2.338 -14.865 0.693 1.00 96.31 161 ARG A N 1
ATOM 1403 C CA . ARG A 1 161 ? 1.178 -15.343 1.453 1.00 96.31 161 ARG A CA 1
ATOM 1404 C C . ARG A 1 161 ? 0.082 -14.290 1.562 1.00 96.31 161 ARG A C 1
ATOM 1406 O O . ARG A 1 161 ? -1.083 -14.643 1.707 1.00 96.31 161 ARG A O 1
ATOM 1413 N N . SER A 1 162 ? 0.441 -13.011 1.494 1.00 97.00 162 SER A N 1
ATOM 1414 C CA . SER A 1 162 ? -0.467 -11.891 1.751 1.00 97.00 162 SER A CA 1
ATOM 1415 C C . SER A 1 162 ? -0.118 -10.658 0.921 1.00 97.00 162 SER A C 1
ATOM 1417 O O . SER A 1 162 ? 1.010 -10.503 0.452 1.00 97.00 162 SER A O 1
ATOM 1419 N N . ILE A 1 163 ? -1.081 -9.746 0.770 1.00 97.81 163 ILE A N 1
ATOM 1420 C CA . ILE A 1 163 ? -0.833 -8.417 0.193 1.00 97.81 163 ILE A CA 1
ATOM 1421 C C . ILE A 1 163 ? 0.188 -7.629 1.023 1.00 97.81 163 ILE A C 1
ATOM 1423 O O . ILE A 1 163 ? 1.019 -6.921 0.455 1.00 97.81 163 ILE A O 1
ATOM 1427 N N . ALA A 1 164 ? 0.178 -7.776 2.350 1.00 98.06 164 ALA A N 1
ATOM 1428 C CA . ALA A 1 164 ? 1.158 -7.143 3.223 1.00 98.06 164 ALA A CA 1
ATOM 1429 C C . ALA A 1 164 ? 2.604 -7.563 2.899 1.00 98.06 164 ALA A C 1
ATOM 1431 O O . ALA A 1 164 ? 3.492 -6.711 2.887 1.00 98.06 164 ALA A O 1
ATOM 1432 N N . GLU A 1 165 ? 2.855 -8.839 2.590 1.00 98.56 165 GLU A N 1
ATOM 1433 C CA . GLU A 1 165 ? 4.187 -9.297 2.173 1.00 98.56 165 GLU A CA 1
ATOM 1434 C C . GLU A 1 165 ? 4.619 -8.686 0.837 1.00 98.56 165 GLU A C 1
ATOM 1436 O O . GLU A 1 165 ? 5.749 -8.212 0.709 1.00 98.56 165 GLU A O 1
ATOM 1441 N N . VAL A 1 166 ? 3.707 -8.605 -0.134 1.00 98.69 166 VAL A N 1
ATOM 1442 C CA . VAL A 1 166 ? 3.982 -7.933 -1.412 1.00 98.69 166 VAL A CA 1
ATOM 1443 C C . VAL A 1 166 ? 4.288 -6.452 -1.189 1.00 98.69 166 VAL A C 1
ATOM 1445 O O . VAL A 1 166 ? 5.249 -5.927 -1.744 1.00 98.69 166 VAL A O 1
ATOM 1448 N N . ASN A 1 167 ? 3.516 -5.773 -0.340 1.00 98.62 167 ASN A N 1
ATOM 1449 C CA . ASN A 1 167 ? 3.743 -4.373 0.011 1.00 98.62 167 ASN A CA 1
ATOM 1450 C C . ASN A 1 167 ? 5.134 -4.149 0.629 1.00 98.62 167 ASN A C 1
ATOM 1452 O O . ASN A 1 167 ? 5.829 -3.220 0.222 1.00 98.62 167 ASN A O 1
ATOM 1456 N N . MET A 1 168 ? 5.566 -5.011 1.555 1.00 98.44 168 MET A N 1
ATOM 1457 C CA . MET A 1 168 ? 6.912 -4.953 2.140 1.00 98.44 168 MET A CA 1
ATOM 1458 C C . MET A 1 168 ? 8.003 -5.168 1.079 1.00 98.44 168 MET A C 1
ATOM 1460 O O . MET A 1 168 ? 8.960 -4.395 1.014 1.00 98.44 168 MET A O 1
ATOM 1464 N N . ALA A 1 169 ? 7.831 -6.161 0.203 1.00 98.50 169 ALA A N 1
ATOM 1465 C CA . ALA A 1 169 ? 8.760 -6.440 -0.891 1.00 98.50 169 ALA A CA 1
ATOM 1466 C C . ALA A 1 169 ? 8.895 -5.262 -1.864 1.00 98.50 169 ALA A C 1
ATOM 1468 O O . ALA A 1 169 ? 10.005 -4.852 -2.197 1.00 98.50 169 ALA A O 1
ATOM 1469 N N . VAL A 1 170 ? 7.770 -4.692 -2.303 1.00 98.44 170 VAL A N 1
ATOM 1470 C CA . VAL A 1 170 ? 7.734 -3.539 -3.215 1.00 98.44 170 VAL A CA 1
ATOM 1471 C C . VAL A 1 170 ? 8.336 -2.299 -2.551 1.00 98.44 170 VAL A C 1
ATOM 1473 O O . VAL A 1 170 ? 8.990 -1.494 -3.217 1.00 98.44 170 VAL A O 1
ATOM 1476 N N . TRP A 1 171 ? 8.184 -2.158 -1.234 1.00 97.81 171 TRP A N 1
ATOM 1477 C CA . TRP A 1 171 ? 8.827 -1.077 -0.500 1.00 97.81 171 TRP A CA 1
ATOM 1478 C C . TRP A 1 171 ? 10.344 -1.193 -0.481 1.00 97.81 171 TRP A C 1
ATOM 1480 O O . TRP A 1 171 ? 11.030 -0.222 -0.801 1.00 97.81 171 TRP A O 1
ATOM 1490 N N . VAL A 1 172 ? 10.877 -2.385 -0.224 1.00 98.25 172 VAL A N 1
ATOM 1491 C CA . VAL A 1 172 ? 12.323 -2.608 -0.343 1.00 98.25 172 VAL A CA 1
ATOM 1492 C C . VAL A 1 172 ? 12.776 -2.445 -1.785 1.00 98.25 172 VAL A C 1
ATOM 1494 O O . VAL A 1 172 ? 13.799 -1.810 -2.014 1.00 98.25 172 VAL A O 1
ATOM 1497 N N . LEU A 1 173 ? 12.004 -2.920 -2.765 1.00 98.50 173 LEU A N 1
ATOM 1498 C CA . LEU A 1 173 ? 12.312 -2.705 -4.176 1.00 98.50 173 LEU A CA 1
ATOM 1499 C C . LEU A 1 173 ? 12.489 -1.214 -4.486 1.00 98.50 173 LEU A C 1
ATOM 1501 O O . LEU A 1 173 ? 13.482 -0.844 -5.106 1.00 98.50 173 LEU A O 1
ATOM 1505 N N . HIS A 1 174 ? 11.581 -0.350 -4.022 1.00 98.06 174 HIS A N 1
ATOM 1506 C CA . HIS A 1 174 ? 11.744 1.097 -4.173 1.00 98.06 174 HIS A CA 1
ATOM 1507 C C . HIS A 1 174 ? 13.085 1.574 -3.596 1.00 98.06 174 HIS A C 1
ATOM 1509 O O . HIS A 1 174 ? 13.802 2.323 -4.260 1.00 98.06 174 HIS A O 1
ATOM 1515 N N . GLU A 1 175 ? 13.459 1.129 -2.394 1.00 97.00 175 GLU A N 1
ATOM 1516 C CA . GLU A 1 175 ? 14.737 1.509 -1.782 1.00 97.00 175 GLU A CA 1
ATOM 1517 C C . GLU A 1 175 ? 15.956 0.997 -2.550 1.00 97.00 175 GLU A C 1
ATOM 1519 O O . GLU A 1 175 ? 16.937 1.726 -2.688 1.00 97.00 175 GLU A O 1
ATOM 1524 N N . ARG A 1 176 ? 15.880 -0.222 -3.090 1.00 97.19 176 ARG A N 1
ATOM 1525 C CA . ARG A 1 176 ? 16.930 -0.836 -3.911 1.00 97.19 176 ARG A CA 1
ATOM 1526 C C . ARG A 1 176 ? 17.078 -0.173 -5.277 1.00 97.19 176 ARG A C 1
ATOM 1528 O O . ARG A 1 176 ? 18.148 -0.241 -5.870 1.00 97.19 176 ARG A O 1
ATOM 1535 N N . VAL A 1 177 ? 16.025 0.470 -5.770 1.00 96.81 177 VAL A N 1
ATOM 1536 C CA . VAL A 1 177 ? 15.973 1.030 -7.121 1.00 96.81 177 VAL A CA 1
ATOM 1537 C C . VAL A 1 177 ? 16.195 2.545 -7.148 1.00 96.81 177 VAL A C 1
ATOM 1539 O O . VAL A 1 177 ? 16.893 3.044 -8.028 1.00 96.81 177 VAL A O 1
ATOM 1542 N N . TYR A 1 178 ? 15.595 3.279 -6.212 1.00 94.19 178 TYR A N 1
ATOM 1543 C CA . TYR A 1 178 ? 15.605 4.747 -6.165 1.00 94.19 178 TYR A CA 1
ATOM 1544 C C . TYR A 1 178 ? 16.055 5.317 -4.818 1.00 94.19 178 TYR A C 1
ATOM 1546 O O . TYR A 1 178 ? 16.266 6.526 -4.713 1.00 94.19 178 TYR A O 1
ATOM 1554 N N . GLY A 1 179 ? 16.119 4.485 -3.779 1.00 90.81 179 GLY A N 1
ATOM 1555 C CA . GLY A 1 179 ? 16.466 4.916 -2.433 1.00 90.81 179 GLY A CA 1
ATOM 1556 C C . GLY A 1 179 ? 17.968 4.960 -2.179 1.00 90.81 179 GLY A C 1
ATOM 1557 O O . GLY A 1 179 ? 18.801 4.794 -3.066 1.00 90.81 179 GLY A O 1
ATOM 1558 N N . ILE A 1 180 ? 18.303 5.176 -0.908 1.00 86.06 180 ILE A N 1
ATOM 1559 C CA . ILE A 1 180 ? 19.691 5.273 -0.430 1.00 86.06 180 ILE A CA 1
ATOM 1560 C C . ILE A 1 180 ? 20.375 3.894 -0.457 1.00 86.06 180 ILE A C 1
ATOM 1562 O O . ILE A 1 180 ? 21.592 3.800 -0.583 1.00 86.06 180 ILE A O 1
ATOM 1566 N N . HIS A 1 181 ? 19.596 2.812 -0.384 1.00 88.88 181 HIS A N 1
ATOM 1567 C CA . HIS A 1 181 ? 20.085 1.431 -0.337 1.00 88.88 181 HIS A CA 1
ATOM 1568 C C . HIS A 1 181 ? 20.114 0.765 -1.712 1.00 88.88 181 HIS A C 1
ATOM 1570 O O . HIS A 1 181 ? 19.717 -0.394 -1.850 1.00 88.88 181 HIS A O 1
ATOM 1576 N N . PHE A 1 182 ? 20.594 1.500 -2.713 1.00 93.25 182 PHE A N 1
ATOM 1577 C CA . PHE A 1 182 ? 20.636 1.068 -4.103 1.00 93.25 182 PHE A CA 1
ATOM 1578 C C . PHE A 1 182 ? 21.331 -0.292 -4.293 1.00 93.25 182 PHE A C 1
ATOM 1580 O O . PHE A 1 182 ? 22.340 -0.595 -3.656 1.00 93.25 182 PHE A O 1
ATOM 1587 N N . SER A 1 183 ? 20.790 -1.107 -5.197 1.00 96.88 183 SER A N 1
ATOM 1588 C CA . SER A 1 183 ? 21.379 -2.364 -5.652 1.00 96.88 183 SER A CA 1
ATOM 1589 C C . SER A 1 183 ? 21.252 -2.449 -7.169 1.00 96.88 183 SER A C 1
ATOM 1591 O O . SER A 1 183 ? 20.147 -2.549 -7.703 1.00 96.88 183 SER A O 1
ATOM 1593 N N . GLU A 1 184 ? 22.391 -2.436 -7.861 1.00 96.31 184 GLU A N 1
ATOM 1594 C CA . GLU A 1 184 ? 22.444 -2.538 -9.323 1.00 96.31 184 GLU A CA 1
ATOM 1595 C C . GLU A 1 184 ? 21.865 -3.869 -9.825 1.00 96.31 184 GLU A C 1
ATOM 1597 O O . GLU A 1 184 ? 21.127 -3.903 -10.805 1.00 96.31 184 GLU A O 1
ATOM 1602 N N . GLU A 1 185 ? 22.125 -4.955 -9.098 1.00 96.88 185 GLU A N 1
ATOM 1603 C CA . GLU A 1 185 ? 21.602 -6.293 -9.382 1.00 96.88 185 GLU A CA 1
ATOM 1604 C C . GLU A 1 185 ? 20.063 -6.333 -9.340 1.00 96.88 185 GLU A C 1
ATOM 1606 O O . GLU A 1 185 ? 19.416 -6.809 -10.277 1.00 96.88 185 GLU A O 1
ATOM 1611 N N . ILE A 1 186 ? 19.461 -5.786 -8.276 1.00 97.31 186 ILE A N 1
ATOM 1612 C CA . ILE A 1 186 ? 17.999 -5.734 -8.132 1.00 97.31 186 ILE A CA 1
ATOM 1613 C C . ILE A 1 186 ? 17.396 -4.769 -9.151 1.00 97.31 186 ILE A C 1
ATOM 1615 O O . ILE A 1 186 ? 16.356 -5.073 -9.734 1.00 97.31 186 ILE A O 1
ATOM 1619 N N . ARG A 1 187 ? 18.051 -3.630 -9.409 1.00 97.31 187 ARG A N 1
ATOM 1620 C CA . ARG A 1 187 ? 17.630 -2.684 -10.449 1.00 97.31 187 ARG A CA 1
ATOM 1621 C C . ARG A 1 187 ? 17.574 -3.359 -11.816 1.00 97.31 187 ARG A C 1
ATOM 1623 O O . ARG A 1 187 ? 16.564 -3.229 -12.497 1.00 97.31 187 ARG A O 1
ATOM 1630 N N . LYS A 1 188 ? 18.621 -4.096 -12.190 1.00 97.25 188 LYS A N 1
ATOM 1631 C CA . LYS A 1 188 ? 18.675 -4.834 -13.454 1.00 97.25 188 LYS A CA 1
ATOM 1632 C C . LYS A 1 188 ? 17.577 -5.894 -13.529 1.00 97.25 188 LYS A C 1
ATOM 1634 O O . LYS A 1 188 ? 16.852 -5.935 -14.515 1.00 97.25 188 LYS A O 1
ATOM 1639 N N . SER A 1 189 ? 17.403 -6.679 -12.464 1.00 97.62 189 SER A N 1
ATOM 1640 C CA . SER A 1 189 ? 16.345 -7.698 -12.389 1.00 97.62 189 SER A CA 1
ATOM 1641 C C . SER A 1 189 ? 14.951 -7.088 -12.565 1.00 97.62 189 SER A C 1
ATOM 1643 O O . SER A 1 189 ? 14.124 -7.631 -13.286 1.00 97.62 189 SER A O 1
ATOM 1645 N N . PHE A 1 190 ? 14.702 -5.928 -11.950 1.00 97.50 190 PHE A N 1
ATOM 1646 C CA . PHE A 1 190 ? 13.449 -5.187 -12.093 1.00 97.50 190 PHE A CA 1
ATOM 1647 C C . PHE A 1 190 ? 13.245 -4.609 -13.500 1.00 97.50 190 PHE A C 1
ATOM 1649 O O . PHE A 1 190 ? 12.126 -4.635 -14.005 1.00 97.50 190 PHE A O 1
ATOM 1656 N N . ASP A 1 191 ? 14.301 -4.096 -14.135 1.00 93.94 191 ASP A N 1
ATOM 1657 C CA . ASP A 1 191 ? 14.236 -3.551 -15.496 1.00 93.94 191 ASP A CA 1
ATOM 1658 C C . ASP A 1 191 ? 14.029 -4.652 -16.559 1.00 93.94 191 ASP A C 1
ATOM 1660 O O . ASP A 1 191 ? 13.441 -4.395 -17.610 1.00 93.94 191 ASP A O 1
ATOM 1664 N N . GLU A 1 192 ? 14.479 -5.880 -16.290 1.00 96.44 192 GLU A N 1
ATOM 1665 C CA . GLU A 1 192 ? 14.292 -7.052 -17.159 1.00 96.44 192 GLU A CA 1
ATOM 1666 C C . GLU A 1 192 ? 12.947 -7.772 -16.925 1.00 96.44 192 GLU A C 1
ATOM 1668 O O . GLU A 1 192 ? 12.527 -8.596 -17.747 1.00 96.44 192 GLU A O 1
ATOM 1673 N N . ASP A 1 193 ? 12.235 -7.441 -15.843 1.00 96.94 193 ASP A N 1
ATOM 1674 C CA . ASP A 1 193 ? 10.961 -8.054 -15.482 1.00 96.94 193 ASP A CA 1
ATOM 1675 C C . ASP A 1 193 ? 9.802 -7.536 -16.354 1.00 96.94 193 ASP A C 1
ATOM 1677 O O . ASP A 1 193 ? 9.222 -6.466 -16.137 1.00 96.94 193 ASP A O 1
ATOM 1681 N N . ARG A 1 194 ? 9.414 -8.357 -17.337 1.00 95.12 194 ARG A N 1
ATOM 1682 C CA . ARG A 1 194 ? 8.331 -8.056 -18.287 1.00 95.12 194 ARG A CA 1
ATOM 1683 C C . ARG A 1 194 ? 6.959 -7.920 -17.643 1.00 95.12 194 ARG A C 1
ATOM 1685 O O . ARG A 1 194 ? 6.122 -7.181 -18.166 1.00 95.12 194 ARG A O 1
ATOM 1692 N N . PHE A 1 195 ? 6.696 -8.625 -16.546 1.00 97.50 195 PHE A N 1
ATOM 1693 C CA . PHE A 1 195 ? 5.420 -8.494 -15.858 1.00 97.50 195 PHE A CA 1
ATOM 1694 C C . PHE A 1 195 ? 5.336 -7.137 -15.160 1.00 97.50 195 PHE A C 1
ATOM 1696 O O . PHE A 1 195 ? 4.349 -6.422 -15.352 1.00 97.50 195 PHE A O 1
ATOM 1703 N N . MET A 1 196 ? 6.378 -6.751 -14.419 1.00 97.44 196 MET A N 1
ATOM 1704 C CA . MET A 1 196 ? 6.432 -5.448 -13.752 1.00 97.44 196 MET A CA 1
ATOM 1705 C C . MET A 1 196 ? 6.443 -4.291 -14.751 1.00 97.44 196 MET A C 1
ATOM 1707 O O . MET A 1 196 ? 5.731 -3.305 -14.545 1.00 97.44 196 MET A O 1
ATOM 1711 N N . GLU A 1 197 ? 7.189 -4.413 -15.853 1.00 92.75 197 GLU A N 1
ATOM 1712 C CA . GLU A 1 197 ? 7.148 -3.462 -16.969 1.00 92.75 197 GLU A CA 1
ATOM 1713 C C . GLU A 1 197 ? 5.713 -3.312 -17.495 1.00 92.75 197 GLU A C 1
ATOM 1715 O O . GLU A 1 197 ? 5.175 -2.204 -17.540 1.00 92.75 197 GLU A O 1
ATOM 1720 N N . GLY A 1 198 ? 5.055 -4.428 -17.823 1.00 89.69 198 GLY A N 1
ATOM 1721 C CA . GLY A 1 198 ? 3.685 -4.434 -18.329 1.00 89.69 198 GLY A CA 1
ATOM 1722 C C . GLY A 1 198 ? 2.668 -3.851 -17.344 1.00 89.69 198 GLY A C 1
ATOM 1723 O O . GLY A 1 198 ? 1.781 -3.105 -17.758 1.00 89.69 198 GLY A O 1
ATOM 1724 N N . LEU A 1 199 ? 2.790 -4.156 -16.050 1.00 95.75 199 LEU A N 1
ATOM 1725 C CA . LEU A 1 199 ? 1.935 -3.610 -14.992 1.00 95.75 199 LEU A CA 1
ATOM 1726 C C . LEU A 1 199 ? 2.072 -2.086 -14.901 1.00 95.75 199 LEU A C 1
ATOM 1728 O O . LEU A 1 199 ? 1.071 -1.370 -14.944 1.00 95.75 199 LEU A O 1
ATOM 1732 N N . ARG A 1 200 ? 3.308 -1.574 -14.864 1.00 93.62 200 ARG A N 1
ATOM 1733 C CA . ARG A 1 200 ? 3.577 -0.127 -14.827 1.00 93.62 200 ARG A CA 1
ATOM 1734 C C . ARG A 1 200 ? 3.068 0.573 -16.084 1.00 93.62 200 ARG A C 1
ATOM 1736 O O . ARG A 1 200 ? 2.434 1.622 -15.987 1.00 93.62 200 ARG A O 1
ATOM 1743 N N . LEU A 1 201 ? 3.278 -0.020 -17.261 1.00 86.00 201 LEU A N 1
ATOM 1744 C CA . LEU A 1 201 ? 2.757 0.505 -18.525 1.00 86.00 201 LEU A CA 1
ATOM 1745 C C . LEU A 1 201 ? 1.224 0.570 -18.532 1.00 86.00 201 LEU A C 1
ATOM 1747 O O . LEU A 1 201 ? 0.674 1.593 -18.934 1.00 86.00 201 LEU A O 1
ATOM 1751 N N . ARG A 1 202 ? 0.525 -0.465 -18.041 1.00 88.81 202 ARG A N 1
ATOM 1752 C CA . ARG A 1 202 ? -0.944 -0.438 -17.897 1.00 88.81 202 ARG A CA 1
ATOM 1753 C C . ARG A 1 202 ? -1.400 0.684 -16.974 1.00 88.81 202 ARG A C 1
ATOM 1755 O O . ARG A 1 202 ? -2.365 1.376 -17.296 1.00 88.81 202 ARG A O 1
ATOM 1762 N N . ASN A 1 203 ? -0.697 0.908 -15.867 1.00 88.50 203 ASN A N 1
ATOM 1763 C CA . ASN A 1 203 ? -1.049 1.995 -14.964 1.00 88.50 203 ASN A CA 1
ATOM 1764 C C . ASN A 1 203 ? -0.870 3.372 -15.608 1.00 88.50 203 ASN A C 1
ATOM 1766 O O . ASN A 1 203 ? -1.709 4.246 -15.404 1.00 88.50 203 ASN A O 1
ATOM 1770 N N . MET A 1 204 ? 0.158 3.550 -16.438 1.00 83.44 204 MET A N 1
ATOM 1771 C CA . MET A 1 204 ? 0.403 4.789 -17.185 1.00 83.44 204 MET A CA 1
ATOM 1772 C C . MET A 1 204 ? -0.437 4.921 -18.462 1.00 83.44 204 MET A C 1
ATOM 1774 O O . MET A 1 204 ? -0.478 6.002 -19.042 1.00 83.44 204 MET A O 1
ATOM 1778 N N . ALA A 1 205 ? -1.132 3.870 -18.903 1.00 78.31 205 ALA A N 1
ATOM 1779 C CA . ALA A 1 205 ? -1.828 3.855 -20.191 1.00 78.31 205 ALA A CA 1
ATOM 1780 C C . ALA A 1 205 ? -2.879 4.968 -20.336 1.00 78.31 205 ALA A C 1
ATOM 1782 O O . ALA A 1 205 ? -3.119 5.437 -21.436 1.00 78.31 205 ALA A O 1
ATOM 1783 N N . HIS A 1 206 ? -3.471 5.442 -19.239 1.00 70.56 206 HIS A N 1
ATOM 1784 C CA . HIS A 1 206 ? -4.405 6.574 -19.263 1.00 70.56 206 HIS A CA 1
ATOM 1785 C C . HIS A 1 206 ? -3.730 7.933 -19.530 1.00 70.56 206 HIS A C 1
ATOM 1787 O O . HIS A 1 206 ? -4.379 8.845 -20.029 1.00 70.56 206 HIS A O 1
ATOM 1793 N N . LEU A 1 207 ? -2.442 8.088 -19.193 1.00 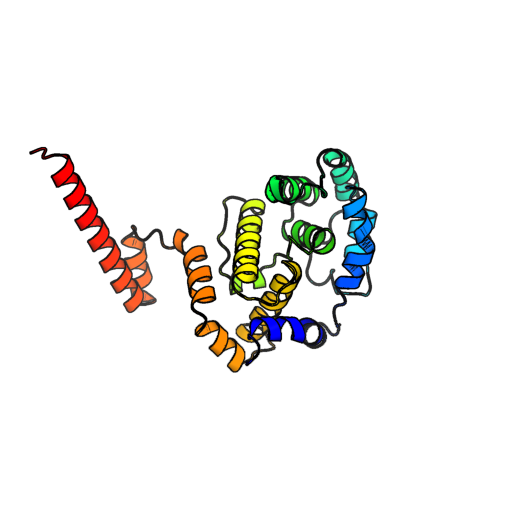64.81 207 LEU A N 1
ATOM 1794 C CA . LEU A 1 207 ? -1.641 9.264 -19.570 1.00 64.81 207 LEU A CA 1
ATOM 1795 C C . LEU A 1 207 ? -1.335 9.248 -21.065 1.00 64.81 207 LEU A C 1
ATOM 1797 O O . LEU A 1 207 ? -1.156 10.281 -21.703 1.00 64.81 207 LEU A O 1
ATOM 1801 N N . LEU A 1 208 ? -1.274 8.036 -21.598 1.00 62.56 208 LEU A N 1
ATOM 1802 C CA . LEU A 1 208 ? -1.193 7.739 -23.001 1.00 62.56 208 LEU A CA 1
ATOM 1803 C C . LEU A 1 208 ? -2.614 7.669 -23.566 1.00 62.56 208 LEU A C 1
ATOM 1805 O O . LEU A 1 208 ? -2.989 6.659 -24.143 1.00 62.56 208 LEU A O 1
ATOM 1809 N N . ASP A 1 209 ? -3.431 8.716 -23.445 1.00 59.31 209 ASP A N 1
ATOM 1810 C CA . ASP A 1 209 ? -4.538 8.864 -24.396 1.00 59.31 209 ASP A CA 1
ATOM 1811 C C . ASP A 1 209 ? -3.892 9.100 -25.776 1.00 59.31 209 ASP A C 1
ATOM 1813 O O . ASP A 1 209 ? -3.655 10.223 -26.224 1.00 59.31 209 ASP A O 1
ATOM 1817 N N . LEU A 1 210 ? -3.459 7.987 -26.386 1.00 53.75 210 LEU A N 1
ATOM 1818 C CA . LEU A 1 210 ? -2.583 7.869 -27.553 1.00 53.75 210 LEU A CA 1
ATOM 1819 C C . LEU A 1 210 ? -3.265 8.425 -28.807 1.00 53.75 210 LEU A C 1
ATOM 1821 O O . LEU A 1 210 ? -2.715 8.329 -29.896 1.00 53.75 210 LEU A O 1
ATOM 1825 N N . SER A 1 211 ? -4.474 8.969 -28.687 1.00 55.16 211 SER A N 1
ATOM 1826 C CA . SER A 1 211 ? -5.171 9.664 -29.757 1.00 55.16 211 SER A CA 1
ATOM 1827 C C . SER A 1 211 ? -4.683 11.106 -29.933 1.00 55.16 211 SER A C 1
ATOM 1829 O O . SER A 1 211 ? -4.945 11.712 -30.977 1.00 55.16 211 SER A O 1
ATOM 1831 N N . ASP A 1 212 ? -3.945 11.665 -28.964 1.00 64.88 212 ASP A N 1
ATOM 1832 C CA . ASP A 1 212 ? -3.557 13.067 -29.029 1.00 64.88 212 ASP A CA 1
ATOM 1833 C C . ASP A 1 212 ? -2.217 13.261 -29.752 1.00 64.88 212 ASP A C 1
ATOM 1835 O O . ASP A 1 212 ? -1.127 13.152 -29.187 1.00 64.88 212 ASP A O 1
ATOM 1839 N N . VAL A 1 213 ? -2.294 13.642 -31.028 1.00 69.69 213 VAL A N 1
ATOM 1840 C CA . VAL A 1 213 ? -1.151 14.145 -31.813 1.00 69.69 213 VAL A CA 1
ATOM 1841 C C . VAL A 1 213 ? -0.413 15.268 -31.062 1.00 69.69 213 VAL A C 1
ATOM 1843 O O . VAL A 1 213 ? 0.795 15.450 -31.244 1.00 69.69 213 VAL A O 1
ATOM 1846 N N . ARG A 1 214 ? -1.096 16.001 -30.166 1.00 71.69 214 ARG A N 1
ATOM 1847 C CA . ARG A 1 214 ? -0.454 16.990 -29.288 1.00 71.69 214 ARG A CA 1
ATOM 1848 C C . ARG A 1 214 ? 0.524 16.350 -28.308 1.00 71.69 214 ARG A C 1
ATOM 1850 O O . ARG A 1 214 ? 1.557 16.958 -28.054 1.00 71.69 214 ARG A O 1
ATOM 1857 N N . LEU A 1 215 ? 0.255 15.150 -27.792 1.00 75.38 215 LEU A N 1
ATOM 1858 C CA . LEU A 1 215 ? 1.182 14.438 -26.911 1.00 75.38 215 LEU A CA 1
ATOM 1859 C C . LEU A 1 215 ? 2.445 14.028 -27.675 1.00 75.38 215 LEU A C 1
ATOM 1861 O O . LEU A 1 215 ? 3.548 14.304 -27.211 1.00 75.38 215 LEU A O 1
ATOM 1865 N N . ALA A 1 216 ? 2.305 13.478 -28.887 1.00 78.50 216 ALA A N 1
ATOM 1866 C CA . ALA A 1 216 ? 3.453 13.172 -29.747 1.00 78.50 216 ALA A CA 1
ATOM 1867 C C . ALA A 1 216 ? 4.300 14.422 -30.027 1.00 78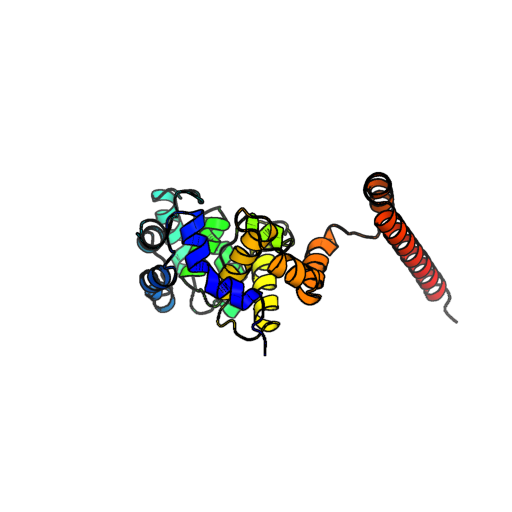.50 216 ALA A C 1
ATOM 1869 O O . ALA A 1 216 ? 5.527 14.384 -29.915 1.00 78.50 216 ALA A O 1
ATOM 1870 N N . ARG A 1 217 ? 3.646 15.553 -30.316 1.00 78.06 217 ARG A N 1
ATOM 1871 C CA . ARG A 1 217 ? 4.308 16.843 -30.543 1.00 78.06 217 ARG A CA 1
ATOM 1872 C C . ARG A 1 217 ? 5.007 17.379 -29.290 1.00 78.06 217 ARG A C 1
ATOM 1874 O O . ARG A 1 217 ? 6.129 17.863 -29.394 1.00 78.06 217 ARG A O 1
ATOM 1881 N N . SER A 1 218 ? 4.382 17.274 -28.121 1.00 81.06 218 SER A N 1
ATOM 1882 C CA . SER A 1 218 ? 4.968 17.693 -26.840 1.00 81.06 218 SER A CA 1
ATOM 1883 C C . SER A 1 218 ? 6.137 16.804 -26.406 1.00 81.06 218 SER A C 1
ATOM 1885 O O . SER A 1 218 ? 7.046 17.280 -25.732 1.00 81.06 218 SER A O 1
ATOM 1887 N N . LEU A 1 219 ? 6.148 15.532 -26.820 1.00 81.69 219 LEU A N 1
ATOM 1888 C CA . LEU A 1 219 ? 7.245 14.595 -26.560 1.00 81.69 219 LEU A CA 1
ATOM 1889 C C . LEU A 1 219 ? 8.440 14.780 -27.497 1.00 81.69 219 LEU A C 1
ATOM 1891 O O . LEU A 1 219 ? 9.539 14.366 -27.140 1.00 81.69 219 LEU A O 1
ATOM 1895 N N . PHE A 1 220 ? 8.262 15.409 -28.661 1.00 84.12 220 PHE A N 1
ATOM 1896 C CA . PHE A 1 220 ? 9.329 15.618 -29.645 1.00 84.12 220 PHE A CA 1
ATOM 1897 C C . PHE A 1 220 ? 10.624 16.219 -29.057 1.00 84.12 220 PHE A C 1
ATOM 1899 O O . PHE A 1 220 ? 11.685 15.639 -29.293 1.00 84.12 220 PHE A O 1
ATOM 1906 N N . PRO A 1 221 ? 10.584 17.305 -28.254 1.00 83.25 221 PRO A N 1
ATOM 1907 C CA . PRO A 1 221 ? 11.797 17.874 -27.663 1.00 83.25 221 PRO A CA 1
ATOM 1908 C C . PRO A 1 221 ? 12.392 17.046 -26.512 1.00 83.25 221 PRO A C 1
ATOM 1910 O O . PRO A 1 221 ? 13.521 17.307 -26.113 1.00 83.25 221 PRO A O 1
ATOM 1913 N N . VAL A 1 222 ? 11.655 16.075 -25.959 1.00 87.25 222 VAL A N 1
ATOM 1914 C CA . VAL A 1 222 ? 12.067 15.301 -24.773 1.00 87.25 222 VAL A CA 1
ATOM 1915 C C . VAL A 1 222 ? 12.583 13.912 -25.156 1.00 87.25 222 VAL A C 1
ATOM 1917 O O . VAL A 1 222 ? 13.588 13.449 -24.625 1.00 87.25 222 VAL A O 1
ATOM 1920 N N . ASN A 1 223 ? 11.895 13.227 -26.073 1.00 84.12 223 ASN A N 1
ATOM 1921 C CA . ASN A 1 223 ? 12.236 11.884 -26.530 1.00 84.12 223 ASN A CA 1
ATOM 1922 C C . ASN A 1 223 ? 11.714 11.654 -27.958 1.00 84.12 223 ASN A C 1
ATOM 1924 O O . ASN A 1 223 ? 10.558 11.277 -28.174 1.00 84.12 223 ASN A O 1
ATOM 1928 N N . LEU A 1 224 ? 12.602 11.845 -28.936 1.00 83.56 224 LEU A N 1
ATOM 1929 C CA . LEU A 1 224 ? 12.284 11.738 -30.361 1.00 83.56 224 LEU A CA 1
ATOM 1930 C C . LEU A 1 224 ? 11.735 10.358 -30.753 1.00 83.56 224 LEU A C 1
ATOM 1932 O O . LEU A 1 224 ? 10.785 10.269 -31.528 1.00 83.56 224 LEU A O 1
ATOM 1936 N N . ARG A 1 225 ? 12.310 9.275 -30.215 1.00 81.31 225 ARG A N 1
ATOM 1937 C CA . ARG A 1 225 ? 11.904 7.905 -30.561 1.00 81.31 225 ARG A CA 1
ATOM 1938 C C . ARG A 1 225 ? 10.472 7.629 -30.113 1.00 81.31 225 ARG A C 1
ATOM 1940 O O . ARG A 1 225 ? 9.673 7.144 -30.910 1.00 81.31 225 ARG A O 1
ATOM 1947 N N . LEU A 1 226 ? 10.150 7.975 -28.868 1.00 79.31 226 LEU A N 1
ATOM 1948 C CA . LEU A 1 226 ? 8.807 7.794 -28.321 1.00 79.31 226 LEU A CA 1
ATOM 1949 C C . LEU A 1 226 ? 7.786 8.681 -29.047 1.00 79.31 226 LEU A C 1
ATOM 1951 O O . LEU A 1 226 ? 6.702 8.215 -29.385 1.00 79.31 226 LEU A O 1
ATOM 1955 N N . SER A 1 227 ? 8.155 9.932 -29.344 1.00 82.50 227 SER A N 1
ATOM 1956 C CA . SER A 1 227 ? 7.343 10.858 -30.142 1.00 82.50 227 SER A CA 1
ATOM 1957 C C . SER A 1 227 ? 6.992 10.276 -31.518 1.00 82.50 227 SER A C 1
ATOM 1959 O O . SER A 1 227 ? 5.820 10.261 -31.897 1.00 82.50 227 SER A O 1
ATOM 1961 N N . ALA A 1 228 ? 7.978 9.727 -32.235 1.00 81.00 228 ALA A N 1
ATOM 1962 C CA . ALA A 1 228 ? 7.773 9.130 -33.552 1.00 81.00 228 ALA A CA 1
ATOM 1963 C C . ALA A 1 228 ? 6.902 7.863 -33.498 1.00 81.00 228 ALA A C 1
ATOM 1965 O O . ALA A 1 228 ? 5.998 7.703 -34.317 1.00 81.00 228 ALA A O 1
ATOM 1966 N N . GLN A 1 229 ? 7.136 6.984 -32.516 1.00 81.88 229 GLN A N 1
ATOM 1967 C CA . GLN A 1 229 ? 6.321 5.781 -32.311 1.00 81.88 229 GLN A CA 1
ATOM 1968 C C . GLN A 1 229 ? 4.863 6.137 -31.999 1.00 81.88 229 GLN A C 1
ATOM 1970 O O . GLN A 1 229 ? 3.949 5.542 -32.568 1.00 81.88 229 GLN A O 1
ATOM 1975 N N . LEU A 1 230 ? 4.651 7.148 -31.153 1.00 81.38 230 LEU A N 1
ATOM 1976 C CA . LEU A 1 230 ? 3.324 7.638 -30.809 1.00 81.38 230 LEU A CA 1
ATOM 1977 C C . LEU A 1 230 ? 2.606 8.233 -32.023 1.00 81.38 230 LEU A C 1
ATOM 1979 O O . LEU A 1 230 ? 1.474 7.859 -32.307 1.00 81.38 230 LEU A O 1
ATOM 1983 N N . ALA A 1 231 ? 3.276 9.109 -32.776 1.00 80.31 231 ALA A N 1
ATOM 1984 C CA . ALA A 1 231 ? 2.709 9.714 -33.979 1.00 80.31 231 ALA A CA 1
ATOM 1985 C C . ALA A 1 231 ? 2.308 8.662 -35.028 1.00 80.31 231 ALA A C 1
ATOM 1987 O O . ALA A 1 231 ? 1.226 8.756 -35.612 1.00 80.31 231 ALA A O 1
ATOM 1988 N N . GLY A 1 232 ? 3.155 7.645 -35.239 1.00 81.62 232 GLY A N 1
ATOM 1989 C CA . GLY A 1 232 ? 2.860 6.523 -36.132 1.00 81.62 232 GLY A CA 1
ATOM 1990 C C . GLY A 1 232 ? 1.625 5.736 -35.690 1.00 81.62 232 GLY A C 1
ATOM 1991 O O . GLY A 1 232 ? 0.744 5.467 -36.506 1.00 81.62 232 GLY A O 1
ATOM 1992 N N . PHE A 1 233 ? 1.510 5.450 -34.391 1.00 82.19 233 PHE A N 1
ATOM 1993 C CA . PHE A 1 233 ? 0.342 4.782 -33.821 1.00 82.19 233 PHE A CA 1
ATOM 1994 C C . PHE A 1 233 ? -0.946 5.616 -33.963 1.00 82.19 233 PHE A C 1
ATOM 1996 O O . PHE A 1 233 ? -1.962 5.084 -34.415 1.00 82.19 233 PHE A O 1
ATOM 2003 N N . CYS A 1 234 ? -0.913 6.926 -33.660 1.00 78.06 234 CYS A N 1
ATOM 2004 C CA . CYS A 1 234 ? -2.058 7.831 -33.860 1.00 78.06 234 CYS A CA 1
ATOM 2005 C C . CYS A 1 234 ? -2.549 7.798 -35.317 1.00 78.06 234 CYS A C 1
ATOM 2007 O O . CYS A 1 234 ? -3.752 7.737 -35.585 1.00 78.06 234 CYS A O 1
ATOM 2009 N N . PHE A 1 235 ? -1.607 7.871 -36.265 1.00 79.06 235 PHE A N 1
ATOM 2010 C CA . PHE A 1 235 ? -1.899 7.857 -37.695 1.00 79.06 235 PHE A CA 1
ATOM 2011 C C . PHE A 1 235 ? -2.569 6.545 -38.107 1.00 79.06 235 PHE A C 1
ATOM 2013 O O . PHE A 1 235 ? -3.625 6.571 -38.742 1.00 79.06 235 PHE A O 1
ATOM 2020 N N . GLU A 1 236 ? -2.008 5.406 -37.693 1.00 83.19 236 GLU A N 1
ATOM 2021 C CA . GLU A 1 236 ? -2.562 4.088 -37.999 1.00 83.19 236 GLU A CA 1
ATOM 2022 C C . GLU A 1 236 ? -3.987 3.933 -37.452 1.00 83.19 236 GLU A C 1
ATOM 2024 O O . GLU A 1 236 ? -4.889 3.529 -38.190 1.00 83.19 236 GLU A O 1
ATOM 2029 N N . GLN A 1 237 ? -4.226 4.315 -36.192 1.00 80.50 237 GLN A N 1
ATOM 2030 C CA . GLN A 1 237 ? -5.568 4.283 -35.611 1.00 80.50 237 GLN A CA 1
ATOM 2031 C C . GLN A 1 237 ? -6.558 5.140 -36.405 1.00 80.50 237 GLN A C 1
ATOM 2033 O O . GLN A 1 237 ? -7.690 4.717 -36.651 1.00 80.50 237 GLN A O 1
ATOM 2038 N N . LYS A 1 238 ? -6.141 6.331 -36.853 1.00 79.38 238 LYS A N 1
ATOM 2039 C CA . LYS A 1 238 ? -7.008 7.213 -37.638 1.00 79.38 238 LYS A CA 1
ATOM 2040 C C . LYS A 1 238 ? -7.349 6.610 -38.997 1.00 79.38 238 LYS A C 1
ATOM 2042 O O . LYS A 1 238 ? -8.524 6.618 -39.363 1.00 79.38 238 LYS A O 1
ATOM 2047 N N . VAL A 1 239 ? -6.363 6.055 -39.704 1.00 82.88 239 VAL A N 1
ATOM 2048 C CA . VAL A 1 239 ? -6.567 5.364 -40.987 1.00 82.88 239 VAL A CA 1
ATOM 2049 C C . VAL A 1 239 ? -7.521 4.183 -40.815 1.00 82.88 239 VAL A C 1
ATOM 2051 O O . VAL A 1 239 ? -8.492 4.082 -41.562 1.00 82.88 239 VAL A O 1
ATOM 2054 N N . ARG A 1 240 ? -7.317 3.347 -39.788 1.00 80.56 240 ARG A N 1
ATOM 2055 C CA . ARG A 1 240 ? -8.211 2.221 -39.469 1.00 80.56 240 ARG A CA 1
ATOM 2056 C C . ARG A 1 240 ? -9.639 2.689 -39.184 1.00 80.56 240 ARG A C 1
ATOM 2058 O O . ARG A 1 240 ? -10.575 2.163 -39.772 1.00 80.56 240 ARG A O 1
ATOM 2065 N N . SER A 1 241 ? -9.808 3.737 -38.375 1.00 81.19 241 SER A N 1
ATOM 2066 C CA . SER A 1 241 ? -11.134 4.289 -38.062 1.00 81.19 241 SER A CA 1
ATOM 2067 C C . SER A 1 241 ? -11.868 4.834 -39.295 1.00 81.19 241 SER A C 1
ATOM 2069 O O . SER A 1 241 ? -13.087 4.714 -39.401 1.00 81.19 241 SER A O 1
ATOM 2071 N N . LEU A 1 242 ? -11.136 5.443 -40.235 1.00 82.44 242 LEU A N 1
ATOM 2072 C CA . LEU A 1 242 ? -11.697 5.965 -41.480 1.00 82.44 242 LEU A CA 1
ATOM 2073 C C . LEU A 1 242 ? -12.091 4.820 -42.410 1.00 82.44 242 LEU A C 1
ATOM 2075 O O . LEU A 1 242 ? -13.187 4.838 -42.959 1.00 82.44 242 LEU A O 1
ATOM 2079 N N . TYR A 1 243 ? -11.232 3.808 -42.525 1.00 79.88 243 TYR A N 1
ATOM 2080 C CA . TYR A 1 243 ? -11.515 2.596 -43.282 1.00 79.88 243 TYR A CA 1
ATOM 2081 C C . TYR A 1 243 ? -12.776 1.884 -42.766 1.00 79.88 243 TYR A C 1
ATOM 2083 O O . TYR A 1 243 ? -13.675 1.584 -43.547 1.00 79.88 243 TYR A O 1
ATOM 2091 N N . GLU A 1 244 ? -12.900 1.696 -41.449 1.00 80.50 244 GLU A N 1
ATOM 2092 C CA . GLU A 1 244 ? -14.072 1.069 -40.824 1.00 80.50 244 GLU A CA 1
ATOM 2093 C C . GLU A 1 244 ? -15.368 1.866 -41.036 1.00 80.50 244 GLU A C 1
ATOM 2095 O O . GLU A 1 244 ? -16.426 1.269 -41.237 1.00 80.50 244 GLU A O 1
ATOM 2100 N N . LYS A 1 245 ? -15.308 3.205 -41.023 1.00 78.88 245 LYS A N 1
ATOM 2101 C CA . LYS A 1 245 ? -16.470 4.059 -41.328 1.00 78.88 245 LYS A CA 1
ATOM 2102 C C . LYS A 1 245 ? -16.909 3.934 -42.784 1.00 78.88 245 LYS A C 1
ATOM 2104 O O . LYS A 1 245 ? -18.086 3.710 -43.040 1.00 78.88 245 LYS A O 1
ATOM 2109 N N . VAL A 1 246 ? -15.961 4.007 -43.717 1.00 77.25 246 VAL A N 1
ATOM 2110 C CA . VAL A 1 246 ? -16.230 3.895 -45.161 1.00 77.25 246 VAL A CA 1
ATOM 2111 C C . VAL A 1 246 ? -16.842 2.531 -45.512 1.00 77.25 246 VAL A C 1
ATOM 2113 O O . VAL A 1 246 ? -17.746 2.460 -46.343 1.00 77.25 246 VAL A O 1
ATOM 2116 N N . PHE A 1 247 ? -16.410 1.458 -44.840 1.00 65.88 247 PHE A N 1
ATOM 2117 C CA . PHE A 1 247 ? -16.945 0.110 -45.057 1.00 65.88 247 PHE A CA 1
ATOM 2118 C C . PHE A 1 247 ? -18.300 -0.149 -44.381 1.00 65.88 247 PHE A C 1
ATOM 2120 O O . PHE A 1 247 ? -19.083 -0.941 -44.891 1.00 65.88 247 PHE A O 1
ATOM 2127 N N . ARG A 1 248 ? -18.616 0.509 -43.256 1.00 57.66 248 ARG A N 1
ATOM 2128 C CA . ARG A 1 248 ? -19.948 0.399 -42.623 1.00 57.66 248 ARG A CA 1
ATOM 2129 C C . ARG A 1 248 ? -21.026 1.220 -43.335 1.00 57.66 248 ARG A C 1
ATOM 2131 O O . ARG A 1 248 ? -22.196 0.873 -43.238 1.00 57.66 248 ARG A O 1
ATOM 2138 N N . GLU A 1 249 ? -20.643 2.280 -44.044 1.00 54.97 249 GLU A N 1
ATOM 2139 C CA . GLU A 1 249 ? -21.554 3.127 -44.833 1.00 54.97 249 GLU A CA 1
ATOM 2140 C C . GLU A 1 249 ? -21.735 2.641 -46.284 1.00 54.97 249 GLU A C 1
ATOM 2142 O O . GLU A 1 249 ? -22.548 3.195 -47.020 1.00 54.97 249 GLU A O 1
ATOM 2147 N N . SER A 1 250 ? -21.035 1.572 -46.682 1.00 55.34 250 SER A N 1
ATOM 2148 C CA . SER A 1 250 ? -21.187 0.914 -47.986 1.00 55.34 250 SER A CA 1
ATOM 2149 C C . SER A 1 250 ? -21.673 -0.531 -47.805 1.00 55.34 250 SER A C 1
ATOM 2151 O O . SER A 1 250 ? -20.855 -1.451 -47.852 1.00 55.34 250 SER A O 1
ATOM 2153 N N . PRO A 1 251 ? -22.977 -0.774 -47.570 1.00 47.59 251 PRO A N 1
ATOM 2154 C CA . PRO A 1 251 ? -23.507 -2.128 -47.608 1.00 47.59 251 PRO A CA 1
ATOM 2155 C C . PRO A 1 251 ? -23.492 -2.615 -49.064 1.00 47.59 251 PRO A C 1
ATOM 2157 O O . PRO A 1 251 ? -24.180 -2.051 -49.917 1.00 47.59 251 PRO A O 1
ATOM 2160 N N . GLN A 1 252 ? -22.681 -3.634 -49.344 1.00 49.44 252 GLN A N 1
ATOM 2161 C CA . GLN A 1 252 ? -22.964 -4.571 -50.433 1.00 49.44 252 GLN A CA 1
ATOM 2162 C C . GLN A 1 252 ? -23.928 -5.637 -49.924 1.00 49.44 252 GLN A C 1
ATOM 2164 O O . GLN A 1 252 ? -23.738 -6.082 -48.768 1.00 49.44 252 GLN A O 1
#

Secondary structure (DSSP, 8-state):
-PPPHHHHHHHHHHHHHHHHHSS---HHHHHHHHHHHHHH----HHHHHHHHSSSSS--TTTS----HHHHHHHHHHHTTT--SSSHHHHHHHHHHHHHHHHS-HHHHHHHHHHH-TTT-----HHHHHHHTPPP-SSHHHHHHHHHHHHHHHHHHSTT--SHHHHHHHHHHHHHHHTSTT--HHHHHHHHH-HHHHHHHHHHHTTT--TT-HHHHHHHTTT-HHHHHHHHHHHHHHHHHHHHHHHHHS---